Protein AF-A0A960T5M3-F1 (afdb_monomer_lite)

Secondary structure (DSSP, 8-state):
--HHHHHHHHHHHHHHHHHHHHHHHTTT-HHHHHHHHHHHH--GGG--HHHHHHHHHHHHHHHHHHHHHHHHHHHHHH-HHHHHHTT--HHHHHHHHHHHHHHHHHHHHHHH-HHHHHHHHHHHHHHHTTT---HHHHHHHHHHHHHHHHHHHHHHHHHHHHHHHSS-SS------HHHHHHHHHHHHHHHHHHH-TTT-HHHHHHHHHHHHHHHHHHHHHHHHHHT-TT--EEHHHHGGG--S-HHHHHHHHHHHHHTTSEEEETTTEEEE-HHHHHHHHHHHHT-

pLDDT: mean 80.85, std 10.36, range [42.22, 95.62]

Radius of gyration: 30.33 Å; chains: 1; bounding box: 73×56×82 Å

Structure (mmCIF, N/CA/C/O backbone):
data_AF-A0A960T5M3-F1
#
_entry.id   AF-A0A960T5M3-F1
#
loop_
_atom_site.group_PDB
_atom_site.id
_atom_site.type_symbol
_atom_site.label_atom_id
_atom_site.label_alt_id
_atom_site.label_comp_id
_atom_site.label_asym_id
_atom_site.label_entity_id
_atom_site.label_seq_id
_atom_site.pdbx_PDB_ins_code
_atom_site.Cartn_x
_atom_site.Cartn_y
_atom_site.Cartn_z
_atom_site.occupancy
_atom_site.B_iso_or_equiv
_atom_site.auth_seq_id
_atom_site.auth_comp_id
_atom_site.auth_asym_id
_atom_site.auth_atom_id
_atom_site.pdbx_PDB_model_num
ATOM 1 N N . VAL A 1 1 ? -12.600 22.480 -9.075 1.00 54.78 1 VAL A N 1
ATOM 2 C CA . VAL A 1 1 ? -11.944 21.195 -9.427 1.00 54.78 1 VAL A CA 1
ATOM 3 C C . VAL A 1 1 ? -10.626 21.135 -8.671 1.00 54.78 1 VAL A C 1
ATOM 5 O O . VAL A 1 1 ? -9.894 22.112 -8.728 1.00 54.78 1 VAL A O 1
ATOM 8 N N . ARG A 1 2 ? -10.360 20.089 -7.876 1.00 77.12 2 ARG A N 1
ATOM 9 C CA . ARG A 1 2 ? -9.079 19.978 -7.149 1.00 77.12 2 ARG A CA 1
ATOM 10 C C . ARG A 1 2 ? -7.960 19.735 -8.170 1.00 77.12 2 ARG A C 1
ATOM 12 O O . ARG A 1 2 ? -8.187 18.978 -9.111 1.00 77.12 2 ARG A O 1
ATOM 19 N N . TYR A 1 3 ? -6.791 20.356 -7.997 1.00 85.06 3 TYR A N 1
ATOM 20 C CA . TYR A 1 3 ? -5.629 20.184 -8.888 1.00 85.06 3 TYR A CA 1
ATOM 21 C C . TYR A 1 3 ? -5.304 18.700 -9.153 1.00 85.06 3 TYR A C 1
ATOM 23 O O . TYR A 1 3 ? -4.993 18.323 -10.281 1.00 85.06 3 TYR A O 1
ATOM 31 N N . ASP A 1 4 ? -5.512 17.842 -8.152 1.00 85.12 4 ASP A N 1
ATOM 32 C CA . ASP A 1 4 ? -5.332 16.387 -8.243 1.00 85.12 4 ASP A CA 1
ATOM 33 C C . ASP A 1 4 ? -6.244 15.723 -9.290 1.00 85.12 4 ASP A C 1
ATOM 35 O O . ASP A 1 4 ? -5.836 14.805 -10.001 1.00 85.12 4 ASP A O 1
ATOM 39 N N . SER A 1 5 ? -7.486 16.199 -9.419 1.00 88.06 5 SER A N 1
ATOM 40 C CA . SER A 1 5 ? -8.445 15.674 -10.396 1.00 88.06 5 SER A CA 1
ATOM 41 C C . SER A 1 5 ? -8.055 16.055 -11.823 1.00 88.06 5 SER A C 1
ATOM 43 O O . SER A 1 5 ? -8.197 15.236 -12.727 1.00 88.06 5 SER A O 1
ATOM 45 N N . ALA A 1 6 ? -7.530 17.268 -12.021 1.00 90.44 6 ALA A N 1
ATOM 46 C CA . ALA A 1 6 ? -7.053 17.719 -13.326 1.00 90.44 6 ALA A CA 1
ATOM 47 C C . ALA A 1 6 ? -5.817 16.922 -13.778 1.00 90.44 6 ALA A C 1
ATOM 49 O O . ALA A 1 6 ? -5.779 16.452 -14.913 1.00 90.44 6 ALA A O 1
ATOM 50 N N . LEU A 1 7 ? -4.852 16.687 -12.879 1.00 88.75 7 LEU A N 1
ATOM 51 C CA . LEU A 1 7 ? -3.675 15.855 -13.165 1.00 88.75 7 LEU A CA 1
ATOM 52 C C . LEU A 1 7 ? -4.060 14.418 -13.545 1.00 88.75 7 LEU A C 1
ATOM 54 O O . LEU A 1 7 ? -3.533 13.879 -14.517 1.00 88.75 7 LEU A O 1
ATOM 58 N N . CYS A 1 8 ? -5.009 13.819 -12.818 1.00 86.75 8 CYS A N 1
ATOM 59 C CA . CYS A 1 8 ? -5.518 12.481 -13.125 1.00 86.75 8 CYS A CA 1
ATOM 60 C C . CYS A 1 8 ? -6.181 12.429 -14.509 1.00 86.75 8 CYS A C 1
ATOM 62 O O . CYS A 1 8 ? -5.896 11.532 -15.304 1.00 86.75 8 CYS A O 1
ATOM 64 N N . PHE A 1 9 ? -7.018 13.423 -14.820 1.00 91.44 9 PHE A N 1
ATOM 65 C CA . PHE A 1 9 ? -7.707 13.503 -16.105 1.00 91.44 9 PHE A CA 1
ATOM 66 C C . PHE A 1 9 ? -6.730 13.639 -17.280 1.00 91.44 9 PHE A C 1
ATOM 68 O O . PHE A 1 9 ? -6.858 12.918 -18.272 1.00 91.44 9 PHE A O 1
ATOM 75 N N . VAL A 1 10 ? -5.723 14.513 -17.160 1.00 93.88 10 VAL A N 1
ATOM 76 C CA . VAL A 1 10 ? -4.684 14.690 -18.186 1.00 93.88 10 VAL A CA 1
ATOM 77 C C . VAL A 1 10 ? -3.899 13.392 -18.379 1.00 93.88 10 VAL A C 1
ATOM 79 O O . VAL A 1 10 ? -3.791 12.914 -19.506 1.00 93.88 10 VAL A O 1
ATOM 82 N N . LEU A 1 11 ? -3.419 12.767 -17.299 1.00 89.12 11 LEU A N 1
ATOM 83 C CA . LEU A 1 11 ? -2.658 11.518 -17.383 1.00 89.12 11 LEU A CA 1
ATOM 84 C C . LEU A 1 11 ? -3.461 10.398 -18.062 1.00 89.12 11 LEU A C 1
ATOM 86 O O . LEU A 1 11 ? -2.950 9.754 -18.976 1.00 89.12 11 LEU A O 1
ATOM 90 N N . ALA A 1 12 ? -4.716 10.189 -17.653 1.00 89.56 12 ALA A N 1
ATOM 91 C CA . ALA A 1 12 ? -5.579 9.152 -18.218 1.00 89.56 12 ALA A CA 1
ATOM 92 C C . ALA A 1 12 ? -5.874 9.391 -19.708 1.00 89.56 12 ALA A C 1
ATOM 94 O O . ALA A 1 12 ? -5.828 8.451 -20.502 1.00 89.56 12 ALA A O 1
ATOM 95 N N . SER A 1 13 ? -6.114 10.648 -20.094 1.00 93.81 13 SER A N 1
ATOM 96 C CA . SER A 1 13 ? -6.388 11.026 -21.486 1.00 93.81 13 SER A CA 1
ATOM 97 C C . SER A 1 13 ? -5.173 10.781 -22.383 1.00 93.81 13 SER A C 1
ATOM 99 O O . SER A 1 13 ? -5.280 10.085 -23.391 1.00 93.81 13 SER A O 1
ATOM 101 N N . PHE A 1 14 ? -3.996 11.283 -21.992 1.00 92.56 14 PHE A N 1
ATOM 102 C CA . PHE A 1 14 ? -2.757 11.082 -22.751 1.00 92.56 14 PHE A CA 1
ATOM 103 C C . PHE A 1 14 ? -2.349 9.607 -22.814 1.00 92.56 14 PHE A C 1
ATOM 105 O O . PHE A 1 14 ? -1.914 9.136 -23.863 1.00 92.56 14 PHE A O 1
ATOM 112 N N . PHE A 1 15 ? -2.527 8.858 -21.723 1.00 87.56 15 PHE A N 1
ATOM 113 C CA . PHE A 1 15 ? -2.251 7.424 -21.700 1.00 87.56 15 PHE A CA 1
ATOM 114 C C . PHE A 1 15 ? -3.185 6.643 -22.636 1.00 87.56 15 PHE A C 1
ATOM 116 O O . PHE A 1 15 ? -2.719 5.803 -23.405 1.00 87.56 15 PHE A O 1
ATOM 123 N N . GLY A 1 16 ? -4.485 6.961 -22.638 1.00 88.69 16 GLY A N 1
ATOM 124 C CA . GLY A 1 16 ? -5.457 6.363 -23.558 1.00 88.69 16 GLY A CA 1
ATOM 125 C C . GLY A 1 16 ? -5.137 6.656 -25.027 1.00 88.69 16 GLY A C 1
ATOM 126 O O . GLY A 1 16 ? -5.120 5.743 -25.858 1.00 88.69 16 GLY A O 1
ATOM 127 N N . ILE A 1 17 ? -4.793 7.907 -25.346 1.00 92.56 17 ILE A N 1
ATOM 128 C CA . ILE A 1 17 ? -4.346 8.297 -26.693 1.00 92.56 17 ILE A CA 1
ATOM 129 C C . ILE A 1 17 ? -3.067 7.532 -27.076 1.00 92.56 17 ILE A C 1
ATOM 131 O O . ILE A 1 17 ? -2.993 6.956 -28.159 1.00 92.56 17 ILE A O 1
ATOM 135 N N . GLY A 1 18 ? -2.093 7.432 -26.169 1.00 88.69 18 GLY A N 1
ATOM 136 C CA . GLY A 1 18 ? -0.859 6.679 -26.401 1.00 88.69 18 GLY A CA 1
ATOM 137 C C . GLY A 1 18 ? -1.100 5.195 -26.703 1.00 88.69 18 GLY A C 1
ATOM 138 O O . GLY A 1 18 ? -0.533 4.666 -27.658 1.00 88.69 18 GLY A O 1
ATOM 139 N N . ILE A 1 19 ? -1.979 4.525 -25.948 1.00 86.31 19 ILE A N 1
ATOM 140 C CA . ILE A 1 19 ? -2.318 3.108 -26.177 1.00 86.31 19 ILE A CA 1
ATOM 141 C C . ILE A 1 19 ? -3.051 2.916 -27.506 1.00 86.31 19 ILE A C 1
ATOM 143 O O . ILE A 1 19 ? -2.747 1.977 -28.243 1.00 86.31 19 ILE A O 1
ATOM 147 N N . THR A 1 20 ? -4.006 3.790 -27.833 1.00 88.88 20 THR A N 1
ATOM 148 C CA . THR A 1 20 ? -4.755 3.694 -29.099 1.00 88.88 20 THR A CA 1
ATOM 149 C C . THR A 1 20 ? -3.850 3.899 -30.314 1.00 88.88 20 THR A C 1
ATOM 151 O O . THR A 1 20 ? -3.943 3.131 -31.274 1.00 88.88 20 THR A O 1
ATOM 154 N N . MET A 1 21 ? -2.909 4.849 -30.254 1.00 86.25 21 MET A N 1
ATOM 155 C CA . MET A 1 21 ? -1.873 4.997 -31.284 1.00 86.25 21 MET A CA 1
ATOM 156 C C . MET A 1 21 ? -0.955 3.771 -31.346 1.00 86.25 21 MET A C 1
ATOM 158 O O . MET A 1 21 ? -0.722 3.242 -32.433 1.00 86.25 21 MET A O 1
ATOM 162 N N . ALA A 1 22 ? -0.485 3.260 -30.204 1.00 84.06 22 ALA A N 1
ATOM 163 C CA . ALA A 1 22 ? 0.358 2.062 -30.163 1.00 84.06 22 ALA A CA 1
ATOM 164 C C . ALA A 1 22 ? -0.351 0.828 -30.754 1.00 84.06 22 ALA A C 1
ATOM 166 O O . ALA A 1 22 ? 0.272 0.035 -31.458 1.00 84.06 22 ALA A O 1
ATOM 167 N N . SER A 1 23 ? -1.662 0.690 -30.537 1.00 82.94 23 SER A N 1
ATOM 168 C CA . SER A 1 23 ? -2.473 -0.388 -31.115 1.00 82.94 23 SER A CA 1
ATOM 169 C C . SER A 1 23 ? -2.545 -0.319 -32.645 1.00 82.94 23 SER A C 1
ATOM 171 O O . SER A 1 23 ? -2.537 -1.358 -33.299 1.00 82.94 23 SER A O 1
ATOM 173 N N . ARG A 1 24 ? -2.525 0.876 -33.250 1.00 82.44 24 ARG A N 1
ATOM 174 C CA . ARG A 1 24 ? -2.443 1.017 -34.717 1.00 82.44 24 ARG A CA 1
ATOM 175 C C . ARG A 1 24 ? -1.088 0.566 -35.271 1.00 82.44 24 ARG A C 1
ATOM 177 O O . ARG A 1 24 ? -1.036 -0.012 -36.354 1.00 82.44 24 ARG A O 1
ATOM 184 N N . VAL A 1 25 ? -0.006 0.783 -34.519 1.00 82.19 25 VAL A N 1
ATOM 185 C CA . VAL A 1 25 ? 1.359 0.361 -34.889 1.00 82.19 25 VAL A CA 1
ATOM 186 C C . VAL A 1 25 ? 1.531 -1.161 -34.817 1.00 82.19 25 VAL A C 1
ATOM 188 O O . VAL A 1 25 ? 2.384 -1.709 -35.510 1.00 82.19 25 VAL A O 1
ATOM 191 N N . GLN A 1 26 ? 0.684 -1.868 -34.060 1.00 78.75 26 GLN A N 1
ATOM 192 C CA . GLN A 1 26 ? 0.716 -3.330 -33.950 1.00 78.75 26 GLN A CA 1
ATOM 193 C C . GLN A 1 26 ? 0.660 -4.038 -35.313 1.00 78.75 26 GLN A C 1
ATOM 195 O O . GLN A 1 26 ? 1.342 -5.043 -35.500 1.00 78.75 26 GLN A O 1
ATOM 200 N N . PHE A 1 27 ? -0.124 -3.511 -36.258 1.00 74.94 27 PHE A N 1
ATOM 201 C CA . PHE A 1 27 ? -0.316 -4.121 -37.577 1.00 74.94 27 PHE A CA 1
ATOM 202 C C . PHE A 1 27 ? 0.761 -3.732 -38.597 1.00 74.94 27 PHE A C 1
ATOM 204 O O . PHE A 1 27 ? 0.966 -4.460 -39.561 1.00 74.94 27 PHE A O 1
ATOM 211 N N . THR A 1 28 ? 1.453 -2.605 -38.397 1.00 76.75 28 THR A N 1
ATOM 212 C CA . THR A 1 28 ? 2.474 -2.101 -39.334 1.00 76.75 28 THR A CA 1
ATOM 213 C C . THR A 1 28 ? 3.901 -2.427 -38.896 1.00 76.75 28 THR A C 1
ATOM 215 O O . THR A 1 28 ? 4.721 -2.785 -39.732 1.00 76.75 28 THR A O 1
ATOM 218 N N . HIS A 1 29 ? 4.211 -2.342 -37.597 1.00 81.88 29 HIS A N 1
ATOM 219 C CA . HIS A 1 29 ? 5.555 -2.555 -37.046 1.00 81.88 29 HIS A CA 1
ATOM 220 C C . HIS A 1 29 ? 5.499 -3.387 -35.756 1.00 81.88 29 HIS A C 1
ATOM 222 O O . HIS A 1 29 ? 5.631 -2.878 -34.637 1.00 81.88 29 HIS A O 1
ATOM 228 N N . THR A 1 30 ? 5.351 -4.702 -35.911 1.00 80.75 30 THR A N 1
ATOM 229 C CA . THR A 1 30 ? 5.248 -5.671 -34.803 1.00 80.75 30 THR A CA 1
ATOM 230 C C . THR A 1 30 ? 6.441 -5.627 -33.838 1.00 80.75 30 THR A C 1
ATOM 232 O O . THR A 1 30 ? 6.263 -5.773 -32.627 1.00 80.75 30 THR A O 1
ATOM 235 N N . ALA A 1 31 ? 7.653 -5.363 -34.339 1.00 81.88 31 ALA A N 1
ATOM 236 C CA . ALA A 1 31 ? 8.859 -5.234 -33.517 1.00 81.88 31 ALA A CA 1
ATOM 237 C C . ALA A 1 31 ? 8.816 -4.009 -32.583 1.00 81.88 31 ALA A C 1
ATOM 239 O O . ALA A 1 31 ? 9.125 -4.132 -31.395 1.00 81.88 31 ALA A O 1
ATOM 240 N N . LEU A 1 32 ? 8.377 -2.851 -33.091 1.00 81.25 32 LEU A N 1
ATOM 241 C CA . LEU A 1 32 ? 8.218 -1.634 -32.287 1.00 81.25 32 LEU A CA 1
ATOM 242 C C . LEU A 1 32 ? 7.121 -1.815 -31.236 1.00 81.25 32 LEU A C 1
ATOM 244 O O . LEU A 1 32 ? 7.310 -1.462 -30.074 1.00 81.25 32 LEU A O 1
ATOM 248 N N . TYR A 1 33 ? 6.005 -2.444 -31.611 1.00 81.94 33 TYR A N 1
ATOM 249 C CA . TYR A 1 33 ? 4.932 -2.760 -30.672 1.00 81.94 33 TYR A CA 1
ATOM 250 C C . TYR A 1 33 ? 5.414 -3.653 -29.518 1.00 81.94 33 TYR A C 1
ATOM 252 O O . TYR A 1 33 ? 5.135 -3.360 -28.353 1.00 81.94 33 TYR A O 1
ATOM 260 N N . ARG A 1 34 ? 6.212 -4.692 -29.811 1.00 77.81 34 ARG A N 1
ATOM 261 C CA . ARG A 1 34 ? 6.818 -5.548 -28.777 1.00 77.81 34 ARG A CA 1
ATOM 262 C C . ARG A 1 34 ? 7.728 -4.745 -27.838 1.00 77.81 34 ARG A C 1
ATOM 264 O O . ARG A 1 34 ? 7.640 -4.928 -26.629 1.00 77.81 34 ARG A O 1
ATOM 271 N N . GLN A 1 35 ? 8.561 -3.838 -28.354 1.00 80.06 35 GLN A N 1
ATOM 272 C CA . GLN A 1 35 ? 9.414 -2.983 -27.512 1.00 80.06 35 GLN A CA 1
ATOM 273 C C . GLN A 1 35 ? 8.597 -2.064 -26.592 1.00 80.06 35 GLN A C 1
ATOM 275 O O . GLN A 1 35 ? 8.919 -1.936 -25.409 1.00 80.06 35 GLN A O 1
ATOM 280 N N . ILE A 1 36 ? 7.509 -1.477 -27.102 1.00 82.06 36 ILE A N 1
ATOM 281 C CA . ILE A 1 36 ? 6.589 -0.654 -26.304 1.00 82.06 36 ILE A CA 1
ATOM 282 C C . ILE A 1 36 ? 5.957 -1.491 -25.186 1.00 82.06 36 ILE A C 1
ATOM 284 O O . ILE A 1 36 ? 5.942 -1.062 -24.033 1.00 82.06 36 ILE A O 1
ATOM 288 N N . GLN A 1 37 ? 5.480 -2.701 -25.492 1.00 79.38 37 GLN A N 1
ATOM 289 C CA . GLN A 1 37 ? 4.904 -3.593 -24.482 1.00 79.38 37 GLN A CA 1
ATOM 290 C C . GLN A 1 37 ? 5.913 -3.976 -23.393 1.00 79.38 37 GLN A C 1
ATOM 292 O O . GLN A 1 37 ? 5.566 -3.943 -22.212 1.00 79.38 37 GLN A O 1
ATOM 297 N N . ILE A 1 38 ? 7.160 -4.280 -23.767 1.00 77.25 38 ILE A N 1
ATOM 298 C CA . ILE A 1 38 ? 8.235 -4.577 -22.807 1.00 77.25 38 ILE A CA 1
ATOM 299 C C . ILE A 1 38 ? 8.482 -3.377 -21.885 1.00 77.25 38 ILE A C 1
ATOM 301 O O . ILE A 1 38 ? 8.668 -3.556 -20.686 1.00 77.25 38 ILE A O 1
ATOM 305 N N . TYR A 1 39 ? 8.439 -2.150 -22.406 1.00 80.81 39 TYR A N 1
ATOM 306 C CA . TYR A 1 39 ? 8.641 -0.946 -21.597 1.00 80.81 39 TYR A CA 1
ATOM 307 C C . TYR A 1 39 ? 7.451 -0.621 -20.673 1.00 80.81 39 TYR A C 1
ATOM 309 O O . TYR A 1 39 ? 7.637 -0.181 -19.535 1.00 80.81 39 TYR A O 1
ATOM 317 N N . LEU A 1 40 ? 6.217 -0.845 -21.137 1.00 82.31 40 LEU A N 1
ATOM 318 C CA . LEU A 1 40 ? 5.003 -0.571 -20.360 1.00 82.31 40 LEU A CA 1
ATOM 319 C C . LEU A 1 40 ? 4.780 -1.589 -19.238 1.00 82.31 40 LEU A C 1
ATOM 321 O O . LEU A 1 40 ? 4.476 -1.191 -18.110 1.00 82.31 40 LEU A O 1
ATOM 325 N N . TYR A 1 41 ? 4.929 -2.878 -19.550 1.00 75.06 41 TYR A N 1
ATOM 326 C CA . TYR A 1 41 ? 4.596 -3.982 -18.645 1.00 75.06 41 TYR A CA 1
ATOM 327 C C . TYR A 1 41 ? 5.809 -4.619 -17.969 1.00 75.06 41 TYR A C 1
ATOM 329 O O . TYR A 1 41 ? 5.626 -5.410 -17.046 1.00 75.06 41 TYR A O 1
ATOM 337 N N . GLY A 1 42 ? 7.020 -4.279 -18.412 1.00 71.06 42 GLY A N 1
ATOM 338 C CA . GLY A 1 42 ? 8.248 -4.896 -17.935 1.00 71.06 42 GLY A CA 1
ATOM 339 C C . GLY A 1 42 ? 8.387 -6.349 -18.393 1.00 71.06 42 GLY A C 1
ATOM 340 O O . GLY A 1 42 ? 7.413 -7.084 -18.560 1.00 71.06 42 GLY A O 1
ATOM 341 N N . GLN A 1 43 ? 9.627 -6.796 -18.560 1.00 67.00 43 GLN A N 1
ATOM 342 C CA . GLN A 1 43 ? 9.951 -8.218 -18.601 1.00 67.00 43 GLN A CA 1
ATOM 343 C C . GLN A 1 43 ? 11.135 -8.465 -17.676 1.00 67.00 43 GLN A C 1
ATOM 345 O O . GLN A 1 43 ? 12.278 -8.165 -18.016 1.00 67.00 43 GLN A O 1
ATOM 350 N N . ALA A 1 44 ? 10.866 -9.053 -16.509 1.00 62.38 44 ALA A N 1
ATOM 351 C CA . ALA A 1 44 ? 11.927 -9.474 -15.594 1.00 62.38 44 ALA A CA 1
ATOM 352 C C . ALA A 1 44 ? 12.878 -10.493 -16.262 1.00 62.38 44 ALA A C 1
ATOM 354 O O . ALA A 1 44 ? 14.060 -10.545 -15.944 1.00 62.38 44 ALA A O 1
ATOM 355 N N . ALA A 1 45 ? 12.373 -11.249 -17.245 1.00 53.94 45 ALA A N 1
ATOM 356 C CA . ALA A 1 45 ? 13.102 -12.291 -17.964 1.00 53.94 45 ALA A CA 1
ATOM 357 C C . ALA A 1 45 ? 14.192 -11.783 -18.932 1.00 53.94 45 ALA A C 1
ATOM 359 O O . ALA A 1 45 ? 15.030 -12.573 -19.350 1.00 53.94 45 ALA A O 1
ATOM 360 N N . THR A 1 46 ? 14.211 -10.496 -19.306 1.00 57.28 46 THR A N 1
ATOM 361 C CA . THR A 1 46 ? 15.218 -9.948 -20.244 1.00 57.28 46 THR A CA 1
ATOM 362 C C . THR A 1 46 ? 16.428 -9.315 -19.545 1.00 57.28 46 THR A C 1
ATOM 364 O O . THR A 1 46 ? 17.260 -8.679 -20.193 1.00 57.28 46 THR A O 1
ATOM 367 N N . MET A 1 47 ? 16.522 -9.440 -18.218 1.00 64.88 47 MET A N 1
ATOM 368 C CA . MET A 1 47 ? 17.593 -8.857 -17.406 1.00 64.88 47 MET A CA 1
ATOM 369 C C . MET A 1 47 ? 18.857 -9.722 -17.454 1.00 64.88 47 MET A C 1
ATOM 371 O O . MET A 1 47 ? 18.813 -10.914 -17.175 1.00 64.88 47 MET A O 1
ATOM 375 N N . ARG A 1 48 ? 19.997 -9.108 -17.787 1.00 72.50 48 ARG A N 1
ATOM 376 C CA . ARG A 1 48 ? 21.333 -9.728 -17.723 1.00 72.50 48 ARG A CA 1
ATOM 377 C C . ARG A 1 48 ? 21.959 -9.478 -16.344 1.00 72.50 48 ARG A C 1
ATOM 379 O O . ARG A 1 48 ? 21.737 -8.409 -15.775 1.00 72.50 48 ARG A O 1
ATOM 386 N N . ASP A 1 49 ? 22.790 -10.398 -15.855 1.00 76.12 49 ASP A N 1
ATOM 387 C CA . ASP A 1 49 ? 23.371 -10.377 -14.495 1.00 76.12 49 ASP A CA 1
ATOM 388 C C . ASP A 1 49 ? 24.031 -9.043 -14.103 1.00 76.12 49 ASP A C 1
ATOM 390 O O . ASP A 1 49 ? 23.853 -8.549 -12.989 1.00 76.12 49 ASP A O 1
ATOM 394 N N . PHE A 1 50 ? 24.722 -8.390 -15.043 1.00 81.50 50 PHE A N 1
ATOM 395 C CA . PHE A 1 50 ? 25.337 -7.078 -14.812 1.00 81.50 50 PHE A CA 1
ATOM 396 C C . PHE A 1 50 ? 24.317 -5.982 -14.454 1.00 81.50 50 PHE A C 1
ATOM 398 O O . PHE A 1 50 ? 24.566 -5.153 -13.578 1.00 81.50 50 PHE A O 1
ATOM 405 N N . HIS A 1 51 ? 23.148 -5.976 -15.104 1.00 81.88 51 HIS A N 1
ATOM 406 C CA . HIS A 1 51 ? 22.102 -4.992 -14.821 1.00 81.88 51 HIS A CA 1
ATOM 407 C C . HIS A 1 51 ? 21.505 -5.190 -13.428 1.00 81.88 51 HIS A C 1
ATOM 409 O O . HIS A 1 51 ? 21.211 -4.208 -12.752 1.00 81.88 51 HIS A O 1
ATOM 415 N N . ILE A 1 52 ? 21.392 -6.441 -12.974 1.00 85.62 52 ILE A N 1
ATOM 416 C CA . ILE A 1 52 ? 20.883 -6.770 -11.640 1.00 85.62 52 ILE A CA 1
ATOM 417 C C . ILE A 1 52 ? 21.793 -6.171 -10.566 1.00 85.62 52 ILE A C 1
ATOM 419 O O . ILE A 1 52 ? 21.304 -5.485 -9.668 1.00 85.62 52 ILE A O 1
ATOM 423 N N . LEU A 1 53 ? 23.112 -6.363 -10.686 1.00 89.19 53 LEU A N 1
ATOM 424 C CA . LEU A 1 53 ? 24.074 -5.820 -9.72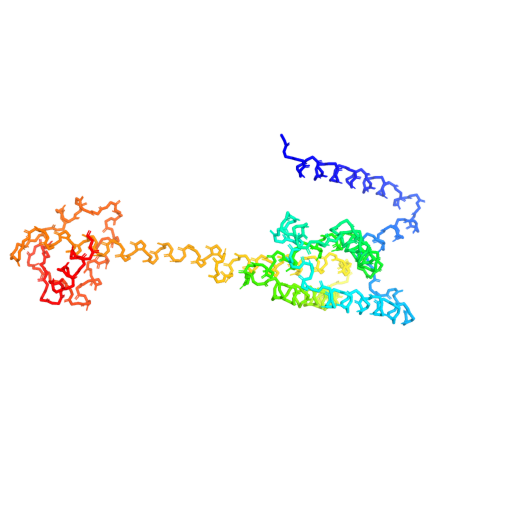4 1.00 89.19 53 LEU A CA 1
ATOM 425 C C . LEU A 1 53 ? 24.042 -4.284 -9.691 1.00 89.19 53 LEU A C 1
ATOM 427 O O . LEU A 1 53 ? 24.042 -3.685 -8.615 1.00 89.19 53 LEU A O 1
ATOM 431 N N . LEU A 1 54 ? 23.959 -3.647 -10.862 1.00 89.88 54 LEU A N 1
ATOM 432 C CA . LEU A 1 54 ? 23.878 -2.192 -10.980 1.00 89.88 54 LEU A CA 1
ATOM 433 C C . LEU A 1 54 ? 22.602 -1.642 -10.322 1.00 89.88 54 LEU A C 1
ATOM 435 O O . LEU A 1 54 ? 22.674 -0.701 -9.528 1.00 89.88 54 LEU A O 1
ATOM 439 N N . TYR A 1 55 ? 21.438 -2.236 -10.602 1.00 89.31 55 TYR A N 1
ATOM 440 C CA . TYR A 1 55 ? 20.168 -1.808 -10.008 1.00 89.31 55 TYR A CA 1
ATOM 441 C C . TYR A 1 55 ? 20.109 -2.068 -8.504 1.00 89.31 55 TYR A C 1
ATOM 443 O O . TYR A 1 55 ? 19.601 -1.222 -7.767 1.00 89.31 55 TYR A O 1
ATOM 451 N N . LEU A 1 56 ? 20.684 -3.177 -8.034 1.00 90.94 56 LEU A N 1
ATOM 452 C CA . LEU A 1 56 ? 20.826 -3.455 -6.607 1.00 90.94 56 LEU A CA 1
ATOM 453 C C . LEU A 1 56 ? 21.701 -2.397 -5.919 1.00 90.94 56 LEU A C 1
ATOM 455 O O . LEU A 1 56 ? 21.317 -1.874 -4.874 1.00 90.94 56 LEU A O 1
ATOM 459 N N . GLY A 1 57 ? 22.835 -2.031 -6.525 1.00 94.06 57 GLY A N 1
ATOM 460 C CA . GLY A 1 57 ? 23.713 -0.973 -6.023 1.00 94.06 57 GLY A CA 1
ATOM 461 C C . GLY A 1 57 ? 23.010 0.385 -5.935 1.00 94.06 57 GLY A C 1
ATOM 462 O O . GLY A 1 57 ? 23.096 1.062 -4.910 1.00 94.06 57 GLY A O 1
ATOM 463 N N . MET A 1 58 ? 22.243 0.761 -6.964 1.00 93.31 58 MET A N 1
ATOM 464 C CA . MET A 1 58 ? 21.442 1.993 -6.949 1.00 93.31 58 MET A CA 1
ATOM 465 C C . MET A 1 58 ? 20.334 1.958 -5.890 1.00 93.31 58 MET A C 1
ATOM 467 O O . MET A 1 58 ? 20.130 2.946 -5.184 1.00 93.31 58 MET A O 1
ATOM 471 N N . ALA A 1 59 ? 19.637 0.829 -5.738 1.00 92.19 59 ALA A N 1
ATOM 472 C CA . ALA A 1 59 ? 18.609 0.666 -4.714 1.00 92.19 59 ALA A CA 1
ATOM 473 C C . ALA A 1 59 ? 19.198 0.784 -3.298 1.00 92.19 59 ALA A C 1
ATOM 475 O O . ALA A 1 59 ? 18.652 1.506 -2.462 1.00 92.19 59 ALA A O 1
ATOM 476 N N . LEU A 1 60 ? 20.345 0.145 -3.042 1.00 94.94 60 LEU A N 1
ATOM 477 C CA . LEU A 1 60 ? 21.069 0.264 -1.774 1.00 94.94 60 LEU A CA 1
ATOM 478 C C . LEU A 1 60 ? 21.513 1.701 -1.507 1.00 94.94 60 LEU A C 1
ATOM 480 O O . LEU A 1 60 ? 21.315 2.195 -0.399 1.00 94.94 60 LEU A O 1
ATOM 484 N N . LEU A 1 61 ? 22.037 2.401 -2.515 1.00 95.62 61 LEU A N 1
ATOM 485 C CA . LEU A 1 61 ? 22.409 3.811 -2.399 1.00 95.62 61 LEU A CA 1
ATOM 486 C C . LEU A 1 61 ? 21.215 4.669 -1.959 1.00 95.62 61 LEU A C 1
ATOM 488 O O . LEU A 1 61 ? 21.357 5.491 -1.049 1.00 95.62 61 LEU A O 1
ATOM 492 N N . VAL A 1 62 ? 20.037 4.459 -2.557 1.00 94.38 62 VAL A N 1
ATOM 493 C CA . VAL A 1 62 ? 18.804 5.167 -2.176 1.00 94.38 62 VAL A CA 1
ATOM 494 C C . VAL A 1 62 ? 18.408 4.838 -0.735 1.00 94.38 62 VAL A C 1
ATOM 496 O O . VAL A 1 62 ? 18.164 5.756 0.049 1.00 94.38 62 VAL A O 1
ATOM 499 N N . ILE A 1 63 ? 18.392 3.558 -0.356 1.00 94.00 63 ILE A N 1
ATOM 500 C CA . ILE A 1 63 ? 18.025 3.118 1.000 1.00 94.00 63 ILE A CA 1
ATOM 501 C C . ILE A 1 63 ? 18.978 3.711 2.046 1.00 94.00 63 ILE A C 1
ATOM 503 O O . ILE A 1 63 ? 18.522 4.268 3.046 1.00 94.00 63 ILE A O 1
ATOM 507 N N . ILE A 1 64 ? 20.289 3.653 1.804 1.00 95.56 64 ILE A N 1
ATOM 508 C CA . ILE A 1 64 ? 21.316 4.206 2.698 1.00 95.56 64 ILE A CA 1
ATOM 509 C C . ILE A 1 64 ? 21.158 5.725 2.816 1.00 95.56 64 ILE A C 1
ATOM 511 O O . ILE A 1 64 ? 21.128 6.255 3.927 1.00 95.56 64 ILE A O 1
ATOM 515 N N . SER A 1 65 ? 20.987 6.427 1.693 1.00 94.50 65 SER A N 1
ATOM 516 C CA . SER A 1 65 ? 20.803 7.886 1.672 1.00 94.50 65 SER A CA 1
ATOM 517 C C . SER A 1 65 ? 19.573 8.327 2.470 1.00 94.50 65 SER A C 1
ATOM 519 O O . SER A 1 65 ? 19.627 9.301 3.231 1.00 94.50 65 SER A O 1
ATOM 521 N N . ILE A 1 66 ? 18.469 7.589 2.332 1.00 93.06 66 ILE A N 1
ATOM 522 C CA . ILE A 1 66 ? 17.239 7.818 3.092 1.00 93.06 66 ILE A CA 1
ATOM 523 C C . ILE A 1 66 ? 17.461 7.522 4.577 1.00 93.06 66 ILE A C 1
ATOM 525 O O . ILE A 1 66 ? 17.055 8.326 5.413 1.00 93.06 66 ILE A O 1
ATOM 529 N N . SER A 1 67 ? 18.128 6.415 4.914 1.00 92.56 67 SER A N 1
ATOM 530 C CA . SER A 1 67 ? 18.405 6.029 6.302 1.00 92.56 67 SER A CA 1
ATOM 531 C C . SER A 1 67 ? 19.256 7.079 7.026 1.00 92.56 67 SER A C 1
ATOM 533 O O . SER A 1 67 ? 18.892 7.535 8.111 1.00 92.56 67 SER A O 1
ATOM 535 N N . LEU A 1 68 ? 20.333 7.553 6.389 1.00 92.75 68 LEU A N 1
ATOM 536 C CA . LEU A 1 68 ? 21.204 8.606 6.929 1.00 92.75 68 LEU A CA 1
ATOM 537 C C . LEU A 1 68 ? 20.460 9.934 7.131 1.00 92.75 68 LEU A C 1
ATOM 539 O O . LEU A 1 68 ? 20.711 10.662 8.091 1.00 92.75 68 LEU A O 1
ATOM 543 N N . THR A 1 69 ? 19.512 10.244 6.245 1.00 90.25 69 THR A N 1
ATOM 544 C CA . THR A 1 69 ? 18.792 11.528 6.241 1.00 90.25 69 THR A CA 1
ATOM 545 C C . THR A 1 69 ? 17.400 11.430 6.888 1.00 90.25 69 THR A C 1
ATOM 547 O O . THR A 1 69 ? 16.643 12.404 6.880 1.00 90.25 69 THR A O 1
ATOM 550 N N . TYR A 1 70 ? 17.056 10.291 7.505 1.00 89.75 70 TYR A N 1
ATOM 551 C CA . TYR A 1 70 ? 15.704 9.979 7.990 1.00 89.75 70 TYR A CA 1
ATOM 552 C C . TYR A 1 70 ? 15.151 11.042 8.951 1.00 89.75 70 TYR A C 1
ATOM 554 O O . TYR A 1 70 ? 14.024 11.506 8.785 1.00 89.75 70 TYR A O 1
ATOM 562 N N . ARG A 1 71 ? 15.959 11.501 9.918 1.00 86.38 71 ARG A N 1
ATOM 563 C CA . ARG A 1 71 ? 15.529 12.529 10.887 1.00 86.38 71 ARG A CA 1
ATOM 564 C C . ARG A 1 71 ? 15.145 13.846 10.206 1.00 86.38 71 ARG A C 1
ATOM 566 O O . ARG A 1 71 ? 14.144 14.453 10.572 1.00 86.38 71 ARG A O 1
ATOM 573 N N . ARG A 1 72 ? 15.912 14.273 9.197 1.00 88.00 72 ARG A N 1
ATOM 574 C CA . ARG A 1 72 ? 15.645 15.515 8.451 1.00 88.00 72 ARG A CA 1
ATOM 575 C C . ARG A 1 72 ? 14.419 15.366 7.547 1.00 88.00 72 ARG A C 1
ATOM 577 O O . ARG A 1 72 ? 13.620 16.293 7.462 1.00 88.00 72 ARG A O 1
ATOM 584 N N . LEU A 1 73 ? 14.245 14.195 6.925 1.00 86.56 73 LEU A N 1
ATOM 585 C CA . LEU A 1 73 ? 13.058 13.860 6.128 1.00 86.56 73 LEU A CA 1
ATOM 586 C C . LEU A 1 73 ? 11.787 13.905 6.985 1.00 86.56 73 LEU A C 1
ATOM 588 O O . LEU A 1 73 ? 10.791 14.495 6.577 1.00 86.56 73 LEU A O 1
ATOM 592 N N . GLN A 1 74 ? 11.834 13.325 8.187 1.00 88.25 74 GLN A N 1
ATOM 593 C CA . GLN A 1 74 ? 10.699 13.302 9.105 1.00 88.25 74 GLN A CA 1
ATOM 594 C C . GLN A 1 74 ? 10.237 14.716 9.476 1.00 88.25 74 GLN A C 1
ATOM 596 O O . GLN A 1 74 ? 9.041 14.982 9.426 1.00 88.25 74 GLN A O 1
ATOM 601 N N . ILE A 1 75 ? 11.162 15.622 9.808 1.00 88.00 75 ILE A N 1
ATOM 602 C CA . ILE A 1 75 ? 10.811 17.006 10.162 1.00 88.00 75 ILE A CA 1
ATOM 603 C C . ILE A 1 75 ? 10.235 17.735 8.942 1.00 88.00 75 ILE A C 1
ATOM 605 O O . ILE A 1 75 ? 9.162 18.320 9.035 1.00 88.00 75 ILE A O 1
ATOM 609 N N . LEU A 1 76 ? 10.889 17.622 7.780 1.00 87.00 76 LEU A N 1
ATOM 610 C CA . LEU A 1 76 ? 10.450 18.272 6.541 1.00 87.00 76 LEU A CA 1
ATOM 611 C C . LEU A 1 76 ? 9.045 17.832 6.089 1.00 87.00 76 LEU A C 1
ATOM 613 O O . LEU A 1 76 ? 8.308 18.633 5.516 1.00 87.00 76 LEU A O 1
ATOM 617 N N . LEU A 1 77 ? 8.688 16.559 6.296 1.00 84.56 77 LEU A N 1
ATOM 618 C CA . LEU A 1 77 ? 7.383 16.005 5.916 1.00 84.56 77 LEU A CA 1
ATOM 619 C C . LEU A 1 77 ? 6.265 16.362 6.897 1.00 84.56 77 LEU A C 1
ATOM 621 O O . LEU A 1 77 ? 5.108 16.418 6.482 1.00 84.56 77 LEU A O 1
ATOM 625 N N . LEU A 1 78 ? 6.591 16.542 8.178 1.00 83.75 78 LEU A N 1
ATOM 626 C CA . LEU A 1 78 ? 5.598 16.813 9.214 1.00 83.75 78 LEU A CA 1
ATOM 627 C C . LEU A 1 78 ? 5.288 18.306 9.317 1.00 83.75 78 LEU A C 1
ATOM 629 O O . LEU A 1 78 ? 4.121 18.671 9.421 1.00 83.75 78 LEU A O 1
ATOM 633 N N . ASP A 1 79 ? 6.324 19.145 9.257 1.00 85.25 79 ASP A N 1
ATOM 634 C CA . ASP A 1 79 ? 6.187 20.593 9.341 1.00 85.25 79 ASP A CA 1
ATOM 635 C C . ASP A 1 79 ? 7.356 21.303 8.631 1.00 85.25 79 ASP A C 1
ATOM 637 O O . ASP A 1 79 ? 8.497 21.344 9.103 1.00 85.25 79 ASP A O 1
ATOM 641 N N . ARG A 1 80 ? 7.060 21.872 7.455 1.00 82.88 80 ARG A N 1
ATOM 642 C CA . ARG A 1 80 ? 8.037 22.630 6.660 1.00 82.88 80 ARG A CA 1
ATOM 643 C C . ARG A 1 80 ? 8.398 23.970 7.292 1.00 82.88 80 ARG A C 1
ATOM 645 O O . ARG A 1 80 ? 9.540 24.398 7.137 1.00 82.88 80 ARG A O 1
ATOM 652 N N . GLU A 1 81 ? 7.463 24.611 7.983 1.00 83.38 81 GLU A N 1
ATOM 653 C CA . GLU A 1 81 ? 7.693 25.903 8.635 1.00 83.38 81 GLU A CA 1
ATOM 654 C C . GLU A 1 81 ? 8.593 25.705 9.858 1.00 83.38 81 GLU A C 1
ATOM 656 O O . GLU A 1 81 ? 9.597 26.398 10.024 1.00 83.38 81 GLU A O 1
ATOM 661 N N . PHE A 1 82 ? 8.339 24.657 10.644 1.00 83.69 82 PHE A N 1
ATOM 662 C CA . PHE A 1 82 ? 9.214 24.263 11.750 1.00 83.69 82 PHE A CA 1
ATOM 663 C C . PHE A 1 82 ? 10.611 23.828 11.278 1.00 83.69 82 PHE A C 1
ATOM 665 O O . PHE A 1 82 ? 11.621 24.092 11.930 1.00 83.69 82 PHE A O 1
ATOM 672 N N . ALA A 1 83 ? 10.710 23.197 10.105 1.00 83.50 83 ALA A N 1
ATOM 673 C CA . ALA A 1 83 ? 12.006 22.897 9.502 1.00 83.50 83 ALA A CA 1
ATOM 674 C C . ALA A 1 83 ? 12.814 24.174 9.192 1.00 83.50 83 ALA A C 1
ATOM 676 O O . ALA A 1 83 ? 14.039 24.178 9.347 1.00 83.50 83 ALA A O 1
ATOM 677 N N . HIS A 1 84 ? 12.137 25.248 8.775 1.00 82.88 84 HIS A N 1
ATOM 678 C CA . HIS A 1 84 ? 12.754 26.546 8.508 1.00 82.88 84 HIS A CA 1
ATOM 679 C C . HIS A 1 84 ? 13.233 27.243 9.784 1.00 82.88 84 HIS A C 1
ATOM 681 O O . HIS A 1 84 ? 14.341 27.782 9.787 1.00 82.88 84 HIS A O 1
ATOM 687 N N . THR A 1 85 ? 12.457 27.195 10.871 1.00 85.69 85 THR A N 1
ATOM 688 C CA . THR A 1 85 ? 12.854 27.812 12.153 1.00 85.69 85 THR A CA 1
ATOM 689 C C . THR A 1 85 ? 14.061 27.122 12.792 1.00 85.69 85 THR A C 1
ATOM 691 O O . THR A 1 85 ? 14.864 27.776 13.450 1.00 85.69 85 THR A O 1
ATOM 694 N N . LEU A 1 86 ? 14.262 25.828 12.522 1.00 82.69 86 LEU A N 1
ATOM 695 C CA . LEU A 1 86 ? 15.455 25.064 12.915 1.00 82.69 86 LEU A CA 1
ATOM 696 C C . LEU A 1 86 ? 16.716 25.388 12.084 1.00 82.69 86 LEU A C 1
ATOM 698 O O . LEU A 1 86 ? 17.742 24.725 12.243 1.00 82.69 86 LEU A O 1
ATOM 702 N N . GLY A 1 87 ? 16.657 26.359 11.165 1.00 80.94 87 GLY A N 1
ATOM 703 C CA . GLY A 1 87 ? 17.787 26.751 10.317 1.00 80.94 87 GLY A CA 1
ATOM 704 C C . GLY A 1 87 ? 18.132 25.735 9.222 1.00 80.94 87 GLY A C 1
ATOM 705 O O . GLY A 1 87 ? 19.194 25.821 8.600 1.00 80.94 87 GLY A O 1
ATOM 706 N N . MET A 1 88 ? 17.260 24.755 8.953 1.00 82.44 88 MET A N 1
ATOM 707 C CA . MET A 1 88 ? 17.507 23.787 7.889 1.00 82.44 88 MET A CA 1
ATOM 708 C C . MET A 1 88 ? 17.256 24.412 6.519 1.00 82.44 88 MET A C 1
ATOM 710 O O . MET A 1 88 ? 16.232 25.044 6.262 1.00 82.44 88 MET A O 1
ATOM 714 N N . ARG A 1 89 ? 18.164 24.151 5.575 1.00 83.25 89 ARG A N 1
ATOM 715 C CA . ARG A 1 89 ? 17.992 24.554 4.177 1.00 83.25 89 ARG A CA 1
ATOM 716 C C . ARG A 1 89 ? 16.999 23.614 3.483 1.00 83.25 89 ARG A C 1
ATOM 718 O O . ARG A 1 89 ? 17.373 22.693 2.762 1.00 83.25 89 ARG A O 1
ATOM 725 N N . THR A 1 90 ? 15.709 23.837 3.720 1.00 83.81 90 THR A N 1
ATOM 726 C CA . THR A 1 90 ? 14.594 23.021 3.201 1.00 83.81 90 THR A CA 1
ATOM 727 C C . THR A 1 90 ? 14.661 22.818 1.688 1.00 83.81 90 THR A C 1
ATOM 729 O O . THR A 1 90 ? 14.397 21.719 1.208 1.00 83.81 90 THR A O 1
ATOM 732 N N . ARG A 1 91 ? 15.089 23.837 0.928 1.00 85.88 91 ARG A N 1
ATOM 733 C CA . ARG A 1 91 ? 15.220 23.763 -0.534 1.00 85.88 91 ARG A CA 1
ATOM 734 C C . ARG A 1 91 ? 16.236 22.710 -0.982 1.00 85.88 91 ARG A C 1
ATOM 736 O O . ARG A 1 91 ? 15.930 21.955 -1.896 1.00 85.88 91 ARG A O 1
ATOM 743 N N . THR A 1 92 ? 17.406 22.615 -0.345 1.00 87.38 92 THR A N 1
ATOM 744 C CA . THR A 1 92 ? 18.422 21.617 -0.731 1.00 87.38 92 THR A CA 1
ATOM 745 C C . THR A 1 92 ? 17.999 20.209 -0.335 1.00 87.38 92 THR A C 1
ATOM 747 O O . THR A 1 92 ? 18.154 19.289 -1.132 1.00 87.38 92 THR A O 1
ATOM 750 N N . LEU A 1 93 ? 17.400 20.046 0.849 1.00 88.88 93 LEU A N 1
ATOM 751 C CA . LEU A 1 93 ? 16.821 18.772 1.286 1.00 88.88 93 LEU A CA 1
ATOM 752 C C . LEU A 1 93 ? 15.709 18.305 0.341 1.00 88.88 93 LEU A C 1
ATOM 754 O O . LEU A 1 93 ? 15.700 17.151 -0.073 1.00 88.88 93 LEU A O 1
ATOM 758 N N . ASN A 1 94 ? 14.807 19.205 -0.052 1.00 89.75 94 ASN A N 1
ATOM 759 C CA . ASN A 1 94 ? 13.720 18.883 -0.969 1.00 89.75 94 ASN A CA 1
ATOM 760 C C . ASN A 1 94 ? 14.247 18.475 -2.354 1.00 89.75 94 ASN A C 1
ATOM 762 O O . ASN A 1 94 ? 13.805 17.465 -2.892 1.00 89.75 94 ASN A O 1
ATOM 766 N N . THR A 1 95 ? 15.229 19.199 -2.904 1.00 91.19 95 THR A N 1
ATOM 767 C CA . THR A 1 95 ? 15.875 18.817 -4.172 1.00 91.19 95 THR A CA 1
ATOM 768 C C . THR A 1 95 ? 16.586 17.469 -4.061 1.00 91.19 95 THR A C 1
ATOM 770 O O . THR A 1 95 ? 16.470 16.642 -4.960 1.00 91.19 95 THR A O 1
ATOM 773 N N . PHE A 1 96 ? 17.282 17.212 -2.952 1.00 92.88 96 PHE A N 1
ATOM 774 C CA . PHE A 1 96 ? 17.951 15.936 -2.709 1.00 92.88 96 PHE A CA 1
ATOM 775 C C . PHE A 1 96 ? 16.959 14.765 -2.665 1.00 92.88 96 PHE A C 1
ATOM 777 O O . PHE A 1 96 ? 17.154 13.765 -3.353 1.00 92.88 96 PHE A O 1
ATOM 784 N N . PHE A 1 97 ? 15.853 14.898 -1.928 1.00 90.94 97 PHE A N 1
ATOM 785 C CA . PHE A 1 97 ? 14.816 13.863 -1.896 1.00 90.94 97 PHE A CA 1
ATOM 786 C C . PHE A 1 97 ? 14.122 13.693 -3.244 1.00 90.94 97 PHE A C 1
ATOM 788 O O . PHE A 1 97 ? 13.850 12.565 -3.647 1.00 90.94 97 PHE A O 1
ATOM 795 N N . PHE A 1 98 ? 13.883 14.786 -3.967 1.00 92.44 98 PHE A N 1
ATOM 796 C CA . PHE A 1 98 ? 13.343 14.725 -5.318 1.00 92.44 98 PHE A CA 1
ATOM 797 C C . PHE A 1 98 ? 14.259 13.926 -6.256 1.00 92.44 98 PHE A C 1
ATOM 799 O O . PHE A 1 98 ? 13.779 13.048 -6.968 1.00 92.44 98 PHE A O 1
ATOM 806 N N . LEU A 1 99 ? 15.577 14.147 -6.197 1.00 95.00 99 LEU A N 1
ATOM 807 C CA . LEU A 1 99 ? 16.555 13.367 -6.963 1.00 95.00 99 LEU A CA 1
ATOM 808 C C . LEU A 1 99 ? 16.532 11.880 -6.596 1.00 95.00 99 LEU A C 1
ATOM 810 O O . LEU A 1 99 ? 16.552 11.039 -7.492 1.00 95.00 99 LEU A O 1
ATOM 814 N N . LEU A 1 100 ? 16.440 11.543 -5.306 1.00 93.69 100 LEU A N 1
ATOM 815 C CA . LEU A 1 100 ? 16.326 10.147 -4.868 1.00 93.69 100 LEU A CA 1
ATOM 816 C C . LEU A 1 100 ? 15.048 9.479 -5.390 1.00 93.69 100 LEU A C 1
ATOM 818 O O . LEU A 1 100 ? 15.095 8.328 -5.821 1.00 93.69 100 LEU A O 1
ATOM 822 N N . ILE A 1 101 ? 13.920 10.196 -5.388 1.00 92.62 101 ILE A N 1
ATOM 823 C CA . ILE A 1 101 ? 12.651 9.702 -5.940 1.00 92.62 101 ILE A CA 1
ATOM 824 C C . ILE A 1 101 ? 12.785 9.467 -7.446 1.00 92.62 101 ILE A C 1
ATOM 826 O O . ILE A 1 101 ? 12.415 8.400 -7.929 1.00 92.62 101 ILE A O 1
ATOM 830 N N . VAL A 1 102 ? 13.343 10.429 -8.186 1.00 94.06 102 VAL A N 1
ATOM 831 C CA . VAL A 1 102 ? 13.573 10.295 -9.632 1.00 94.06 102 VAL A CA 1
ATOM 832 C C . VAL A 1 102 ? 14.479 9.099 -9.927 1.00 94.06 102 VAL A C 1
ATOM 834 O O . VAL A 1 102 ? 14.151 8.290 -10.793 1.00 94.06 102 VAL A O 1
ATOM 837 N N . LEU A 1 103 ? 15.568 8.932 -9.173 1.00 94.00 103 LEU A N 1
ATOM 838 C CA . LEU A 1 103 ? 16.469 7.788 -9.309 1.00 94.00 103 LEU A CA 1
ATOM 839 C C . LEU A 1 103 ? 15.736 6.460 -9.063 1.00 94.00 103 LEU A C 1
ATOM 841 O O . LEU A 1 103 ? 15.835 5.545 -9.879 1.00 94.00 103 LEU A O 1
ATOM 845 N N . ALA A 1 104 ? 14.951 6.370 -7.985 1.00 91.81 104 ALA A N 1
ATOM 846 C CA . ALA A 1 104 ? 14.159 5.183 -7.672 1.00 91.81 104 ALA A CA 1
ATOM 847 C C . ALA A 1 104 ? 13.128 4.864 -8.769 1.00 91.81 104 ALA A C 1
ATOM 849 O O . ALA A 1 104 ? 12.952 3.699 -9.125 1.00 91.81 104 ALA A O 1
ATOM 850 N N . ILE A 1 105 ? 12.481 5.884 -9.343 1.00 91.38 105 ILE A N 1
ATOM 851 C CA . ILE A 1 105 ? 11.534 5.725 -10.455 1.00 91.38 105 ILE A CA 1
ATOM 852 C C . ILE A 1 105 ? 12.244 5.220 -11.711 1.00 91.38 105 ILE A C 1
ATOM 854 O O . ILE A 1 105 ? 11.764 4.274 -12.329 1.00 91.38 105 ILE A O 1
ATOM 858 N N . ILE A 1 106 ? 13.389 5.793 -12.081 1.00 90.00 106 ILE A N 1
ATOM 859 C CA . ILE A 1 106 ? 14.139 5.379 -13.277 1.00 90.00 106 ILE A CA 1
ATOM 860 C C . ILE A 1 106 ? 14.579 3.914 -13.167 1.00 90.00 106 ILE A C 1
ATOM 862 O O . ILE A 1 106 ? 14.396 3.143 -14.112 1.00 90.00 106 ILE A O 1
ATOM 866 N N . VAL A 1 107 ? 15.117 3.518 -12.010 1.00 88.62 107 VAL A N 1
ATOM 867 C CA . VAL A 1 107 ? 15.509 2.125 -11.746 1.00 88.62 107 VAL A CA 1
ATOM 868 C C . VAL A 1 107 ? 14.280 1.210 -11.753 1.00 88.62 107 VAL A C 1
ATOM 870 O O . VAL A 1 107 ? 14.284 0.178 -12.422 1.00 88.62 107 VAL A O 1
ATOM 873 N N . GLY A 1 108 ? 13.194 1.615 -11.089 1.00 86.94 108 GLY A N 1
ATOM 874 C CA . GLY A 1 108 ? 11.946 0.851 -11.032 1.00 86.94 108 GLY A CA 1
ATOM 875 C C . GLY A 1 108 ? 11.312 0.617 -12.406 1.00 86.94 108 GLY A C 1
ATOM 876 O O . GLY A 1 108 ? 10.926 -0.508 -12.717 1.00 86.94 108 GLY A O 1
ATOM 877 N N . ILE A 1 109 ? 11.282 1.641 -13.267 1.00 87.38 109 ILE A N 1
ATOM 878 C CA . ILE A 1 109 ? 10.777 1.532 -14.645 1.00 87.38 109 ILE A CA 1
ATOM 879 C C . ILE A 1 109 ? 11.576 0.496 -15.440 1.00 87.38 109 ILE A C 1
ATOM 881 O O . ILE A 1 109 ? 10.982 -0.282 -16.182 1.00 87.38 109 ILE A O 1
ATOM 885 N N . ARG A 1 110 ? 12.907 0.458 -15.293 1.00 83.12 110 ARG A N 1
ATOM 886 C CA . ARG A 1 110 ? 13.742 -0.523 -16.001 1.00 83.12 110 ARG A CA 1
ATOM 887 C C . ARG A 1 110 ? 13.477 -1.948 -15.534 1.00 83.12 110 ARG A C 1
ATOM 889 O O . ARG A 1 110 ? 13.404 -2.835 -16.376 1.00 83.12 110 ARG A O 1
ATOM 896 N N . CYS A 1 111 ? 13.313 -2.153 -14.231 1.00 78.44 111 CYS A N 1
ATOM 897 C CA . CYS A 1 111 ? 13.066 -3.473 -13.652 1.00 78.44 111 CYS A CA 1
ATOM 898 C C . CYS A 1 111 ? 11.670 -4.014 -13.984 1.00 78.44 111 CYS A C 1
ATOM 900 O O . CYS A 1 111 ? 11.503 -5.195 -14.279 1.00 78.44 111 CYS A O 1
ATOM 902 N N . VAL A 1 112 ? 10.665 -3.148 -13.897 1.00 77.94 112 VAL A N 1
ATOM 903 C CA . VAL A 1 112 ? 9.283 -3.573 -13.684 1.00 77.94 112 VAL A CA 1
ATOM 904 C C . VAL A 1 112 ? 8.313 -2.992 -14.729 1.00 77.94 112 VAL A C 1
ATOM 906 O O . VAL A 1 112 ? 7.223 -3.522 -14.927 1.00 77.94 112 VAL A O 1
ATOM 909 N N . GLY A 1 113 ? 8.714 -1.947 -15.453 1.00 84.12 113 GLY A N 1
ATOM 910 C CA . GLY A 1 113 ? 7.882 -1.240 -16.427 1.00 84.12 113 GLY A CA 1
ATOM 911 C C . GLY A 1 113 ? 7.136 -0.043 -15.832 1.00 84.12 113 GLY A C 1
ATOM 912 O O . GLY A 1 113 ? 6.899 0.046 -14.624 1.00 84.12 113 GLY A O 1
ATOM 913 N N . VAL A 1 114 ? 6.763 0.910 -16.690 1.00 86.44 114 VAL A N 1
ATOM 914 C CA . VAL A 1 114 ? 6.171 2.196 -16.265 1.00 86.44 114 VAL A CA 1
ATOM 915 C C . VAL A 1 114 ? 4.824 2.021 -15.564 1.00 86.44 114 VAL A C 1
ATOM 917 O O . VAL A 1 114 ? 4.580 2.640 -14.525 1.00 86.44 114 VAL A O 1
ATOM 920 N N . VAL A 1 115 ? 3.950 1.170 -16.108 1.00 84.12 115 VAL A N 1
ATOM 921 C CA . VAL A 1 115 ? 2.585 0.996 -15.588 1.00 84.12 115 VAL A CA 1
ATOM 922 C C . VAL A 1 115 ? 2.629 0.395 -14.188 1.00 84.12 115 VAL A C 1
ATOM 924 O O . VAL A 1 115 ? 2.043 0.944 -13.254 1.00 84.12 115 VAL A O 1
ATOM 927 N N . LEU A 1 116 ? 3.382 -0.690 -14.011 1.00 84.19 116 LEU A N 1
ATOM 928 C CA . LEU A 1 116 ? 3.513 -1.330 -12.709 1.00 84.19 116 LEU A CA 1
ATOM 929 C C . LEU A 1 116 ? 4.281 -0.450 -11.708 1.00 84.19 116 LEU A C 1
ATOM 931 O O . LEU A 1 116 ? 3.913 -0.433 -10.534 1.00 84.19 116 LEU A O 1
ATOM 935 N N . MET A 1 117 ? 5.254 0.358 -12.147 1.00 88.44 117 MET A N 1
ATOM 936 C CA . MET A 1 117 ? 5.931 1.305 -11.253 1.00 88.44 117 MET A CA 1
ATOM 937 C C . MET A 1 117 ? 4.950 2.317 -10.641 1.00 88.44 117 MET A C 1
ATOM 939 O O . MET A 1 117 ? 4.995 2.570 -9.438 1.00 88.44 117 MET A O 1
ATOM 943 N N . SER A 1 118 ? 4.016 2.854 -11.436 1.00 86.44 118 SER A N 1
ATOM 944 C CA . SER A 1 118 ? 2.994 3.785 -10.928 1.00 86.44 118 SER A CA 1
ATOM 945 C C . SER A 1 118 ? 2.081 3.154 -9.865 1.00 86.44 118 SER A C 1
ATOM 947 O O . SER A 1 118 ? 1.777 3.787 -8.852 1.00 86.44 118 SER A O 1
ATOM 949 N N . ALA A 1 119 ? 1.717 1.880 -10.039 1.00 84.44 119 ALA A N 1
ATOM 950 C CA . ALA A 1 119 ? 0.922 1.138 -9.066 1.00 84.44 119 ALA A CA 1
ATOM 951 C C . ALA A 1 119 ? 1.725 0.849 -7.786 1.00 84.44 119 ALA A C 1
ATOM 953 O O . ALA A 1 119 ? 1.237 1.071 -6.673 1.00 84.44 119 ALA A O 1
ATOM 954 N N . MET A 1 120 ? 2.976 0.406 -7.939 1.00 84.88 120 MET A N 1
ATOM 955 C CA . MET A 1 120 ? 3.885 0.083 -6.834 1.00 84.88 120 MET A CA 1
ATOM 956 C C . MET A 1 120 ? 4.343 1.312 -6.044 1.00 84.88 120 MET A C 1
ATOM 958 O O . MET A 1 120 ? 4.725 1.178 -4.886 1.00 84.88 120 MET A O 1
ATOM 962 N N . LEU A 1 121 ? 4.263 2.514 -6.616 1.00 87.31 121 LEU A N 1
ATOM 963 C CA . LEU A 1 121 ? 4.582 3.745 -5.894 1.00 87.31 121 LEU A CA 1
ATOM 964 C C . LEU A 1 121 ? 3.535 4.072 -4.813 1.00 87.31 121 LEU A C 1
ATOM 966 O O . LEU A 1 121 ? 3.867 4.653 -3.781 1.00 87.31 121 LEU A O 1
ATOM 970 N N . ILE A 1 122 ? 2.271 3.697 -5.039 1.00 86.19 122 ILE A N 1
ATOM 971 C CA . ILE A 1 122 ? 1.141 4.113 -4.194 1.00 86.19 122 ILE A CA 1
ATOM 972 C C . ILE A 1 122 ? 0.624 2.955 -3.337 1.00 86.19 122 ILE A C 1
ATOM 974 O O . ILE A 1 122 ? 0.426 3.121 -2.132 1.00 86.19 122 ILE A O 1
ATOM 978 N N . ALA A 1 123 ? 0.401 1.781 -3.933 1.00 86.94 123 ALA A N 1
ATOM 979 C CA . ALA A 1 123 ? -0.284 0.663 -3.282 1.00 86.94 123 ALA A CA 1
ATOM 980 C C . ALA A 1 123 ? 0.390 0.167 -1.983 1.00 86.94 123 ALA A C 1
ATOM 982 O O . ALA A 1 123 ? -0.294 0.123 -0.955 1.00 86.94 123 ALA A O 1
ATOM 983 N N . PRO A 1 124 ? 1.697 -0.163 -1.945 1.00 86.94 124 PRO A N 1
ATOM 984 C CA . PRO A 1 124 ? 2.339 -0.647 -0.722 1.00 86.94 124 PRO A CA 1
ATOM 985 C C . PRO A 1 124 ? 2.412 0.422 0.376 1.00 86.94 124 PRO A C 1
ATOM 987 O O . PRO A 1 124 ? 2.216 0.107 1.548 1.00 86.94 124 PRO A O 1
ATOM 990 N N . ALA A 1 125 ? 2.607 1.696 0.019 1.00 87.75 125 ALA A N 1
ATOM 991 C CA . ALA A 1 125 ? 2.590 2.799 0.980 1.00 87.75 125 ALA A CA 1
ATOM 992 C C . ALA A 1 125 ? 1.189 3.009 1.581 1.00 87.75 125 ALA A C 1
ATOM 994 O O . ALA A 1 125 ? 1.042 3.172 2.796 1.00 87.75 125 ALA A O 1
ATOM 995 N N . ALA A 1 126 ? 0.147 2.949 0.746 1.00 86.50 126 ALA A N 1
ATOM 996 C CA . ALA A 1 126 ? -1.243 3.022 1.184 1.00 86.50 126 ALA A CA 1
ATOM 997 C C . ALA A 1 126 ? -1.635 1.828 2.067 1.00 86.50 126 ALA A C 1
ATOM 999 O O . ALA A 1 126 ? -2.365 2.008 3.042 1.00 86.50 126 ALA A O 1
ATOM 1000 N N . THR A 1 127 ? -1.120 0.637 1.751 1.00 86.88 127 THR A N 1
ATOM 1001 C CA . THR A 1 127 ? -1.300 -0.595 2.532 1.00 86.88 127 THR A CA 1
ATOM 1002 C C . THR A 1 127 ? -0.649 -0.461 3.906 1.00 86.88 127 THR A C 1
ATOM 1004 O O . THR A 1 127 ? -1.311 -0.605 4.932 1.00 86.88 127 THR A O 1
ATOM 1007 N N . ALA A 1 128 ? 0.634 -0.099 3.949 1.00 89.00 128 ALA A N 1
ATOM 1008 C CA . ALA A 1 128 ? 1.401 0.013 5.185 1.00 89.00 128 ALA A CA 1
ATOM 1009 C C . ALA A 1 128 ? 0.823 1.052 6.159 1.00 89.00 128 ALA A C 1
ATOM 1011 O O . ALA A 1 128 ? 0.747 0.815 7.366 1.00 89.00 128 ALA A O 1
ATOM 1012 N N . ARG A 1 129 ? 0.345 2.186 5.633 1.00 86.31 129 ARG A N 1
ATOM 1013 C CA . ARG A 1 129 ? -0.241 3.275 6.431 1.00 86.31 129 ARG A CA 1
ATOM 1014 C C . ARG A 1 129 ? -1.540 2.888 7.152 1.00 86.31 129 ARG A C 1
ATOM 1016 O O . ARG A 1 129 ? -1.997 3.628 8.021 1.00 86.31 129 ARG A O 1
ATOM 1023 N N . GLN A 1 130 ? -2.162 1.764 6.804 1.00 85.38 130 GLN A N 1
ATOM 1024 C CA . GLN A 1 130 ? -3.361 1.285 7.498 1.00 85.38 130 GLN A CA 1
ATOM 1025 C C . GLN A 1 130 ? -3.048 0.516 8.779 1.00 85.38 130 GLN A C 1
ATOM 1027 O O . GLN A 1 130 ? -3.907 0.443 9.657 1.00 85.38 130 GLN A O 1
ATOM 1032 N N . PHE A 1 131 ? -1.837 -0.033 8.888 1.00 84.44 131 PHE A N 1
ATOM 1033 C CA . PHE A 1 131 ? -1.399 -0.805 10.050 1.00 84.44 131 PHE A CA 1
ATOM 1034 C C . PHE A 1 131 ? -0.646 0.035 11.080 1.00 84.44 131 PHE A C 1
ATOM 1036 O O . PHE A 1 131 ? -0.594 -0.344 12.245 1.00 84.44 131 PHE A O 1
ATOM 1043 N N . THR A 1 132 ? -0.034 1.148 10.669 1.00 85.75 132 THR A N 1
ATOM 1044 C CA . THR A 1 132 ? 0.763 1.984 11.570 1.00 85.75 132 THR A CA 1
ATOM 1045 C C . THR A 1 132 ? 0.734 3.464 11.204 1.00 85.75 132 THR A C 1
ATOM 1047 O O . THR A 1 132 ? 0.630 3.855 10.041 1.00 85.75 132 THR A O 1
ATOM 1050 N N . HIS A 1 133 ? 0.885 4.294 12.235 1.00 83.94 133 HIS A N 1
ATOM 1051 C CA . HIS A 1 133 ? 1.030 5.743 12.149 1.00 83.94 133 HIS A CA 1
ATOM 1052 C C . HIS A 1 133 ? 2.491 6.223 12.186 1.00 83.94 133 HIS A C 1
ATOM 1054 O O . HIS A 1 133 ? 2.757 7.386 11.878 1.00 83.94 133 HIS A O 1
ATOM 1060 N N . ARG A 1 134 ? 3.449 5.364 12.562 1.00 87.31 134 ARG A N 1
ATOM 1061 C CA . ARG A 1 134 ? 4.863 5.758 12.697 1.00 87.31 134 ARG A CA 1
ATOM 1062 C C . ARG A 1 134 ? 5.559 5.698 11.337 1.00 87.31 134 ARG A C 1
ATOM 1064 O O . ARG A 1 134 ? 5.645 4.623 10.753 1.00 87.31 134 ARG A O 1
ATOM 1071 N N . LEU A 1 135 ? 6.106 6.822 10.863 1.00 86.50 135 LEU A N 1
ATOM 1072 C CA . LEU A 1 135 ? 6.725 6.943 9.528 1.00 86.50 135 LEU A CA 1
ATOM 1073 C C . LEU A 1 135 ? 7.769 5.854 9.233 1.00 86.50 135 LEU A C 1
ATOM 1075 O O . LEU A 1 135 ? 7.671 5.194 8.204 1.00 86.50 135 LEU A O 1
ATOM 1079 N N . TRP A 1 136 ? 8.702 5.599 10.155 1.00 88.25 136 TRP A N 1
ATOM 1080 C CA . TRP A 1 136 ? 9.676 4.506 10.037 1.00 88.25 136 TRP A CA 1
ATOM 1081 C C . TRP A 1 136 ? 9.024 3.136 9.792 1.00 88.25 136 TRP A C 1
ATOM 1083 O O . TRP A 1 136 ? 9.440 2.391 8.907 1.00 88.25 136 TRP A O 1
ATOM 1093 N N . GLN A 1 137 ? 7.964 2.815 10.542 1.00 90.06 137 GLN A N 1
ATOM 1094 C CA . GLN A 1 137 ? 7.253 1.546 10.390 1.00 90.06 137 GLN A CA 1
ATOM 1095 C C . GLN A 1 137 ? 6.497 1.490 9.059 1.00 90.06 137 GLN A C 1
ATOM 1097 O O . GLN A 1 137 ? 6.491 0.441 8.421 1.00 90.06 137 GLN A O 1
ATOM 1102 N N . VAL A 1 138 ? 5.920 2.611 8.604 1.00 90.75 138 VAL A N 1
ATOM 1103 C CA . VAL A 1 138 ? 5.290 2.697 7.276 1.00 90.75 138 VAL A CA 1
ATOM 1104 C C . VAL A 1 138 ? 6.313 2.410 6.178 1.00 90.75 138 VAL A C 1
ATOM 1106 O O . VAL A 1 138 ? 6.002 1.661 5.261 1.00 90.75 138 VAL A O 1
ATOM 1109 N N . MET A 1 139 ? 7.528 2.957 6.271 1.00 90.81 139 MET A N 1
ATOM 1110 C CA . MET A 1 139 ? 8.568 2.762 5.254 1.00 90.81 139 MET A CA 1
ATOM 1111 C C . MET A 1 139 ? 9.010 1.300 5.144 1.00 90.81 139 MET A C 1
ATOM 1113 O O . MET A 1 139 ? 9.040 0.758 4.040 1.00 90.81 139 MET A O 1
ATOM 1117 N N . ILE A 1 140 ? 9.300 0.647 6.275 1.00 92.50 140 ILE A N 1
ATOM 1118 C CA . ILE A 1 140 ? 9.692 -0.771 6.283 1.00 92.50 140 ILE A CA 1
ATOM 1119 C C . ILE A 1 140 ? 8.546 -1.644 5.785 1.00 92.50 140 ILE A C 1
ATOM 1121 O O . ILE A 1 140 ? 8.748 -2.499 4.925 1.00 92.50 140 ILE A O 1
ATOM 1125 N N . LEU A 1 141 ? 7.336 -1.424 6.303 1.00 92.00 141 LEU A N 1
ATOM 1126 C CA . LEU A 1 141 ? 6.185 -2.240 5.946 1.00 92.00 141 LEU A CA 1
ATOM 1127 C C . LEU A 1 141 ? 5.803 -2.047 4.473 1.00 92.00 141 LEU A C 1
ATOM 1129 O O . LEU A 1 141 ? 5.470 -3.020 3.809 1.00 92.00 141 LEU A O 1
ATOM 1133 N N . ALA A 1 142 ? 5.914 -0.830 3.933 1.00 91.75 142 ALA A N 1
ATOM 1134 C CA . ALA A 1 142 ? 5.699 -0.574 2.511 1.00 91.75 142 ALA A CA 1
ATOM 1135 C C . ALA A 1 142 ? 6.746 -1.297 1.653 1.00 91.75 142 ALA A C 1
ATOM 1137 O O . ALA A 1 142 ? 6.382 -1.946 0.675 1.00 91.75 142 ALA A O 1
ATOM 1138 N N . GLY A 1 143 ? 8.024 -1.253 2.043 1.00 91.75 143 GLY A N 1
ATOM 1139 C CA . GLY A 1 143 ? 9.079 -2.015 1.372 1.00 91.75 143 GLY A CA 1
ATOM 1140 C C . GLY A 1 143 ? 8.801 -3.520 1.387 1.00 91.75 143 GLY A C 1
ATOM 1141 O O . GLY A 1 143 ? 8.871 -4.172 0.348 1.00 91.75 143 GLY A O 1
ATOM 1142 N N . PHE A 1 144 ? 8.397 -4.059 2.538 1.00 92.31 144 PHE A N 1
ATOM 1143 C CA . PHE A 1 144 ? 8.074 -5.476 2.695 1.00 92.31 144 PHE A CA 1
ATOM 1144 C C . PHE A 1 144 ? 6.842 -5.898 1.882 1.00 92.31 144 PHE A C 1
ATOM 1146 O O . PHE A 1 144 ? 6.880 -6.915 1.195 1.00 92.31 144 PHE A O 1
ATOM 1153 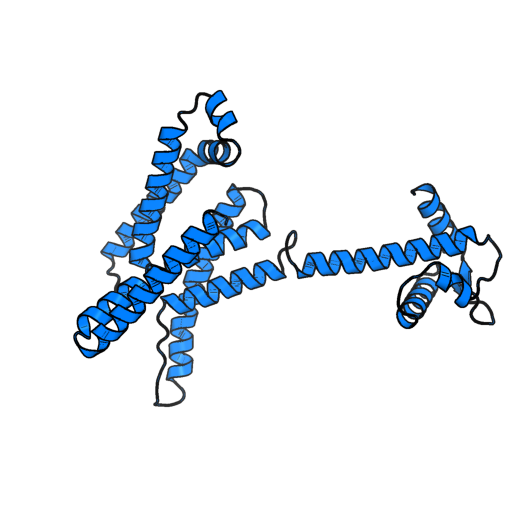N N . VAL A 1 145 ? 5.768 -5.101 1.893 1.00 90.75 145 VAL A N 1
ATOM 1154 C CA . VAL A 1 145 ? 4.568 -5.346 1.074 1.00 90.75 145 VAL A CA 1
ATOM 1155 C C . VAL A 1 145 ? 4.898 -5.257 -0.416 1.00 90.75 145 VAL A C 1
ATOM 1157 O O . VAL A 1 145 ? 4.429 -6.091 -1.186 1.00 90.75 145 VAL A O 1
ATOM 1160 N N . GLY A 1 146 ? 5.721 -4.291 -0.831 1.00 89.88 146 GLY A N 1
ATOM 1161 C CA . GLY A 1 146 ? 6.189 -4.180 -2.214 1.00 89.88 146 GLY A CA 1
ATOM 1162 C C . GLY A 1 146 ? 7.002 -5.403 -2.645 1.00 89.88 146 GLY A C 1
ATOM 1163 O O . GLY A 1 146 ? 6.732 -5.982 -3.696 1.00 89.88 146 GLY A O 1
ATOM 1164 N N . MET A 1 147 ? 7.932 -5.852 -1.798 1.00 89.75 147 MET A N 1
ATOM 1165 C CA . MET A 1 147 ? 8.724 -7.064 -2.020 1.00 89.75 147 MET A CA 1
ATOM 1166 C C . MET A 1 147 ? 7.838 -8.312 -2.120 1.00 89.75 147 MET A C 1
ATOM 1168 O O . MET A 1 147 ? 7.971 -9.074 -3.075 1.00 89.75 147 MET A O 1
ATOM 1172 N N . LEU A 1 148 ? 6.901 -8.497 -1.185 1.00 90.00 148 LEU A N 1
ATOM 1173 C CA . LEU A 1 148 ? 5.941 -9.604 -1.212 1.00 90.00 148 LEU A CA 1
ATOM 1174 C C . LEU A 1 148 ? 5.060 -9.564 -2.459 1.00 90.00 148 LEU A C 1
ATOM 1176 O O . LEU A 1 148 ? 4.855 -10.597 -3.086 1.00 90.00 148 LEU A O 1
ATOM 1180 N N . SER A 1 149 ? 4.563 -8.388 -2.841 1.00 87.19 149 SER A N 1
ATOM 1181 C CA . SER A 1 149 ? 3.749 -8.215 -4.044 1.00 87.19 149 SER A CA 1
ATOM 1182 C C . SER A 1 149 ? 4.523 -8.585 -5.306 1.00 87.19 149 SER A C 1
ATOM 1184 O O . SER A 1 149 ? 3.982 -9.277 -6.166 1.00 87.19 149 SER A O 1
ATOM 1186 N N . GLY A 1 150 ? 5.780 -8.145 -5.417 1.00 86.19 150 GLY A N 1
ATOM 1187 C CA . GLY A 1 150 ? 6.665 -8.495 -6.527 1.00 86.19 150 GLY A CA 1
ATOM 1188 C C . GLY A 1 150 ? 6.962 -9.992 -6.576 1.00 86.19 150 GLY A C 1
ATOM 1189 O O . GLY A 1 150 ? 6.804 -10.618 -7.622 1.00 86.19 150 GLY A O 1
ATOM 1190 N N . PHE A 1 151 ? 7.326 -10.579 -5.435 1.00 86.25 151 PHE A N 1
ATOM 1191 C CA . PHE A 1 151 ? 7.644 -12.001 -5.325 1.00 86.25 151 PHE A CA 1
ATOM 1192 C C . PHE A 1 151 ? 6.432 -12.888 -5.632 1.00 86.25 151 PHE A C 1
ATOM 1194 O O . PHE A 1 151 ? 6.497 -13.722 -6.532 1.00 86.25 151 PHE A O 1
ATOM 1201 N N . LEU A 1 152 ? 5.306 -12.671 -4.944 1.00 85.69 152 LEU A N 1
ATOM 1202 C CA . LEU A 1 152 ? 4.071 -13.433 -5.149 1.00 85.69 152 LEU A CA 1
ATOM 1203 C C . LEU A 1 152 ? 3.493 -13.202 -6.546 1.00 85.69 152 LEU A C 1
ATOM 1205 O O . LEU A 1 152 ? 3.027 -14.146 -7.167 1.00 85.69 152 LEU A O 1
ATOM 1209 N N . GLY A 1 153 ? 3.534 -11.974 -7.066 1.00 82.75 153 GLY A N 1
ATOM 1210 C CA . GLY A 1 153 ? 3.049 -11.665 -8.409 1.00 82.75 153 GLY A CA 1
ATOM 1211 C C . GLY A 1 153 ? 3.869 -12.312 -9.524 1.00 82.75 153 GLY A C 1
ATOM 1212 O O . GLY A 1 153 ? 3.296 -12.748 -10.525 1.00 82.75 153 GLY A O 1
ATOM 1213 N N . ASN A 1 154 ? 5.187 -12.424 -9.342 1.00 80.81 154 ASN A N 1
ATOM 1214 C CA . ASN A 1 154 ? 6.055 -13.156 -10.261 1.00 80.81 154 ASN A CA 1
ATOM 1215 C C . ASN A 1 154 ? 5.861 -14.674 -10.123 1.00 80.81 154 ASN A C 1
ATOM 1217 O O . ASN A 1 154 ? 5.685 -15.365 -11.122 1.00 80.81 154 ASN A O 1
ATOM 1221 N N . TYR A 1 155 ? 5.814 -15.188 -8.891 1.00 82.06 155 TYR A N 1
ATOM 1222 C CA . TYR A 1 155 ? 5.582 -16.608 -8.622 1.00 82.06 155 TYR A CA 1
ATOM 1223 C C . TYR A 1 155 ? 4.240 -17.085 -9.193 1.00 82.06 155 TYR A C 1
ATOM 1225 O O . TYR A 1 155 ? 4.194 -18.069 -9.925 1.00 82.06 155 TYR A O 1
ATOM 1233 N N . LEU A 1 156 ? 3.158 -16.339 -8.939 1.00 78.62 156 LEU A N 1
ATOM 1234 C CA . LEU A 1 156 ? 1.835 -16.621 -9.494 1.00 78.62 156 LEU A CA 1
ATOM 1235 C C . LEU A 1 156 ? 1.824 -16.517 -11.018 1.00 78.62 156 LEU A C 1
ATOM 1237 O O . LEU A 1 156 ? 1.154 -17.318 -11.650 1.00 78.62 156 LEU A O 1
ATOM 1241 N N . SER A 1 157 ? 2.563 -15.580 -11.623 1.00 76.06 157 SER A N 1
ATOM 1242 C CA . SER A 1 157 ? 2.675 -15.500 -13.088 1.00 76.06 157 SER A CA 1
ATOM 1243 C C . SER A 1 157 ? 3.270 -16.780 -13.672 1.00 76.06 157 SER A C 1
ATOM 1245 O O . SER A 1 157 ? 2.711 -17.326 -14.620 1.00 76.06 157 SER A O 1
ATOM 1247 N N . VAL A 1 158 ? 4.345 -17.299 -13.073 1.00 72.12 158 VAL A N 1
ATOM 1248 C CA . VAL A 1 158 ? 5.012 -18.526 -13.532 1.00 72.12 158 VAL A CA 1
ATOM 1249 C C . VAL A 1 158 ? 4.144 -19.762 -13.287 1.00 72.12 158 VAL A C 1
ATOM 1251 O O . VAL A 1 158 ? 4.002 -20.599 -14.178 1.00 72.12 158 VAL A O 1
ATOM 1254 N N . GLU A 1 159 ? 3.538 -19.875 -12.106 1.00 72.00 159 GLU A N 1
ATOM 1255 C CA . GLU A 1 159 ? 2.775 -21.066 -11.728 1.00 72.00 159 GLU A CA 1
ATOM 1256 C C . GLU A 1 159 ? 1.393 -21.112 -12.392 1.00 72.00 159 GLU A C 1
ATOM 1258 O O . GLU A 1 159 ? 0.975 -22.164 -12.868 1.00 72.00 159 GLU A O 1
ATOM 1263 N N . LEU A 1 160 ? 0.705 -19.971 -12.522 1.00 64.62 160 LEU A N 1
ATOM 1264 C CA . LEU A 1 160 ? -0.537 -19.889 -13.298 1.00 64.62 160 LEU A CA 1
ATOM 1265 C C . LEU A 1 160 ? -0.268 -20.109 -14.785 1.00 64.62 160 LEU A C 1
ATOM 1267 O O . LEU A 1 160 ? -1.062 -20.788 -15.430 1.00 64.62 160 LEU A O 1
ATOM 1271 N N . ALA A 1 161 ? 0.855 -19.612 -15.320 1.00 62.47 161 ALA A N 1
ATOM 1272 C CA . ALA A 1 161 ? 1.256 -19.931 -16.687 1.00 62.47 161 ALA A CA 1
ATOM 1273 C C . ALA A 1 161 ? 1.467 -21.441 -16.866 1.00 62.47 161 ALA A C 1
ATOM 1275 O O . ALA A 1 161 ? 1.007 -21.985 -17.861 1.00 62.47 161 ALA A O 1
ATOM 1276 N N . ARG A 1 162 ? 2.081 -22.143 -15.904 1.00 58.50 162 ARG A N 1
ATOM 1277 C CA . ARG A 1 162 ? 2.229 -23.610 -15.959 1.00 58.50 162 ARG A CA 1
ATOM 1278 C C . ARG A 1 162 ? 0.903 -24.357 -15.809 1.00 58.50 162 ARG A C 1
ATOM 1280 O O . ARG A 1 162 ? 0.623 -25.246 -16.605 1.00 58.50 162 ARG A O 1
ATOM 1287 N N . SER A 1 163 ? 0.086 -23.987 -14.824 1.00 58.28 163 SER A N 1
ATOM 1288 C CA . SER A 1 163 ? -1.183 -24.655 -14.512 1.00 58.28 163 SER A CA 1
ATOM 1289 C C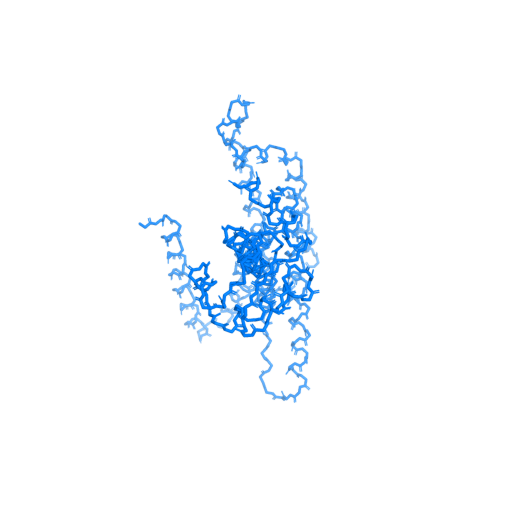 . SER A 1 163 ? -2.219 -24.499 -15.630 1.00 58.28 163 SER A C 1
ATOM 1291 O O . SER A 1 163 ? -2.874 -25.476 -15.984 1.00 58.28 163 SER A O 1
ATOM 1293 N N . TRP A 1 164 ? -2.336 -23.310 -16.229 1.00 52.38 164 TRP A N 1
ATOM 1294 C CA . TRP A 1 164 ? -3.273 -23.064 -17.332 1.00 52.38 164 TRP A CA 1
ATOM 1295 C C . TRP A 1 164 ? -2.714 -23.444 -18.709 1.00 52.38 164 TRP A C 1
ATOM 1297 O O . TRP A 1 164 ? -3.491 -23.675 -19.629 1.00 52.38 164 TRP A O 1
ATOM 1307 N N . SER A 1 165 ? -1.390 -23.552 -18.868 1.00 51.75 165 SER A N 1
ATOM 1308 C CA . SER A 1 165 ? -0.770 -24.064 -20.102 1.00 51.75 165 SER A CA 1
ATOM 1309 C C . SER A 1 165 ? -0.695 -25.597 -20.157 1.00 51.75 165 SER A C 1
ATOM 1311 O O . SER A 1 165 ? -0.281 -26.131 -21.184 1.00 51.75 165 SER A O 1
ATOM 1313 N N . GLY A 1 166 ? -1.055 -26.301 -19.077 1.00 46.12 166 GLY A N 1
ATOM 1314 C CA . GLY A 1 166 ? -0.924 -27.756 -18.954 1.00 46.12 166 GLY A CA 1
ATOM 1315 C C . GLY A 1 166 ? -2.196 -28.578 -19.195 1.00 46.12 166 GLY A C 1
ATOM 1316 O O . GLY A 1 166 ? -2.102 -29.799 -19.148 1.00 46.12 166 GLY A O 1
ATOM 1317 N N . ALA A 1 167 ? -3.362 -27.963 -19.435 1.00 47.88 167 ALA A N 1
ATOM 1318 C CA . ALA A 1 167 ? -4.632 -28.703 -19.496 1.00 47.88 167 ALA A CA 1
ATOM 1319 C C . ALA A 1 167 ? -5.355 -28.698 -20.854 1.00 47.88 167 ALA A C 1
ATOM 1321 O O . ALA A 1 167 ? -6.144 -29.602 -21.077 1.00 47.88 167 ALA A O 1
ATOM 1322 N N . ASP A 1 168 ? -5.085 -27.770 -21.777 1.00 42.22 168 ASP A N 1
ATOM 1323 C CA . ASP A 1 168 ? -5.653 -27.837 -23.132 1.00 42.22 168 ASP A CA 1
ATOM 1324 C C . ASP A 1 168 ? -4.814 -27.021 -24.123 1.00 42.22 168 ASP A C 1
ATOM 1326 O O . ASP A 1 168 ? -4.455 -25.869 -23.869 1.00 42.22 168 ASP A O 1
ATOM 1330 N N . GLY A 1 169 ? -4.488 -27.622 -25.269 1.00 50.03 169 GLY A N 1
ATOM 1331 C CA . GLY A 1 169 ? -3.636 -27.075 -26.331 1.00 50.03 169 GLY A CA 1
ATOM 1332 C C . GLY A 1 169 ? -4.223 -25.889 -27.110 1.00 50.03 169 GLY A C 1
ATOM 1333 O O . GLY A 1 169 ? -4.206 -25.892 -28.339 1.00 50.03 169 GLY A O 1
ATOM 1334 N N . GLY A 1 170 ? -4.713 -24.846 -26.439 1.00 43.59 170 GLY A N 1
ATOM 1335 C CA . GLY A 1 170 ? -5.282 -23.672 -27.095 1.00 43.59 170 GLY A CA 1
ATOM 1336 C C . GLY A 1 170 ? -5.281 -22.426 -26.213 1.00 43.59 170 GLY A C 1
ATOM 1337 O O . GLY A 1 170 ? -6.101 -22.294 -25.316 1.00 43.59 170 GLY A O 1
ATOM 1338 N N . ARG A 1 171 ? -4.416 -21.458 -26.552 1.00 43.53 171 ARG A N 1
ATOM 1339 C CA . ARG A 1 171 ? -4.344 -20.090 -25.987 1.00 43.53 171 ARG A CA 1
ATOM 1340 C C . ARG A 1 171 ? -3.905 -20.006 -24.521 1.00 43.53 171 ARG A C 1
ATOM 1342 O O . ARG A 1 171 ? -4.607 -19.444 -23.684 1.00 43.53 171 ARG A O 1
ATOM 1349 N N . GLY A 1 172 ? -2.682 -20.447 -24.230 1.00 43.69 172 GLY A N 1
ATOM 1350 C CA . GLY A 1 172 ? -2.000 -20.049 -22.998 1.00 43.69 172 GLY A CA 1
ATOM 1351 C C . GLY A 1 172 ? -1.859 -18.524 -22.946 1.00 43.69 172 GLY A C 1
ATOM 1352 O O . GLY A 1 172 ? -1.004 -17.950 -23.621 1.00 43.69 172 GLY A O 1
ATOM 1353 N N . PHE A 1 173 ? -2.716 -17.850 -22.173 1.00 52.00 173 PHE A N 1
ATOM 1354 C CA . PHE A 1 173 ? -2.535 -16.442 -21.831 1.00 52.00 173 PHE A CA 1
ATOM 1355 C C . PHE A 1 173 ? -1.315 -16.359 -20.909 1.00 52.00 173 PHE A C 1
ATOM 1357 O O . PHE A 1 173 ? -1.428 -16.453 -19.689 1.00 52.00 173 PHE A O 1
ATOM 1364 N N . ALA A 1 174 ? -0.127 -16.211 -21.496 1.00 54.94 174 ALA A N 1
ATOM 1365 C CA . ALA A 1 174 ? 1.065 -15.829 -20.757 1.00 54.94 174 ALA A CA 1
ATOM 1366 C C . ALA A 1 174 ? 0.847 -14.399 -20.246 1.00 54.94 174 ALA A C 1
ATOM 1368 O O . ALA A 1 174 ? 1.135 -13.422 -20.938 1.00 54.94 174 ALA A O 1
ATOM 1369 N N . LEU A 1 175 ? 0.248 -14.281 -19.060 1.00 63.16 175 LEU A N 1
ATOM 1370 C CA . LEU A 1 175 ? 0.091 -13.013 -18.362 1.00 63.16 175 LEU A CA 1
ATOM 1371 C C . LEU A 1 175 ? 1.491 -12.423 -18.167 1.00 63.16 175 LEU A C 1
ATOM 1373 O O . LEU A 1 175 ? 2.314 -13.058 -17.501 1.00 63.16 175 LEU A O 1
ATOM 1377 N N . PRO A 1 176 ? 1.784 -11.235 -18.731 1.00 69.06 176 PRO A N 1
ATOM 1378 C CA . PRO A 1 176 ? 3.056 -10.583 -18.481 1.00 69.06 176 PRO A CA 1
ATOM 1379 C C . PRO A 1 176 ? 3.246 -10.398 -16.971 1.00 69.06 176 PRO A C 1
ATOM 1381 O O . PRO A 1 176 ? 2.282 -10.179 -16.232 1.00 69.06 176 PRO A O 1
ATOM 1384 N N . THR A 1 177 ? 4.492 -10.456 -16.507 1.00 75.56 177 THR A N 1
ATOM 1385 C CA . THR A 1 177 ? 4.828 -10.331 -15.078 1.00 75.56 177 THR A CA 1
ATOM 1386 C C . THR A 1 177 ? 4.366 -8.998 -14.479 1.00 75.56 177 THR A C 1
ATOM 1388 O O . THR A 1 177 ? 4.136 -8.898 -13.279 1.00 75.56 177 THR A O 1
ATOM 1391 N N . GLY A 1 178 ? 4.200 -7.962 -15.308 1.00 76.19 178 GLY A N 1
ATOM 1392 C CA . GLY A 1 178 ? 3.696 -6.657 -14.888 1.00 76.19 178 GLY A CA 1
ATOM 1393 C C . GLY A 1 178 ? 2.274 -6.707 -14.306 1.00 76.19 178 GLY A C 1
ATOM 1394 O O . GLY A 1 178 ? 2.079 -6.486 -13.109 1.00 76.19 178 GLY A O 1
ATOM 1395 N N . PRO A 1 179 ? 1.247 -6.997 -15.125 1.00 78.06 179 PRO A N 1
ATOM 1396 C CA . PRO A 1 179 ? -0.139 -7.071 -14.668 1.00 78.06 179 PRO A CA 1
ATOM 1397 C C . PRO A 1 179 ? -0.377 -8.028 -13.494 1.00 78.06 179 PRO A C 1
ATOM 1399 O O . PRO A 1 179 ? -1.162 -7.696 -12.606 1.00 78.06 179 PRO A O 1
ATOM 1402 N N . SER A 1 180 ? 0.305 -9.177 -13.438 1.00 81.50 180 SER A N 1
ATOM 1403 C CA . SER A 1 180 ? 0.142 -10.126 -12.326 1.00 81.50 180 SER A CA 1
ATOM 1404 C C . SER A 1 180 ? 0.602 -9.537 -10.990 1.00 81.50 180 SER A C 1
ATOM 1406 O O . SER A 1 180 ? -0.093 -9.674 -9.986 1.00 81.50 180 SER A O 1
ATOM 1408 N N . VAL A 1 181 ? 1.727 -8.817 -10.967 1.00 83.31 181 VAL A N 1
ATOM 1409 C CA . VAL A 1 181 ? 2.212 -8.132 -9.760 1.00 83.31 181 VAL A CA 1
ATOM 1410 C C . VAL A 1 181 ? 1.269 -7.006 -9.341 1.00 83.31 181 VAL A C 1
ATOM 1412 O O . VAL A 1 181 ? 1.033 -6.850 -8.142 1.00 83.31 181 VAL A O 1
ATOM 1415 N N . VAL A 1 182 ? 0.683 -6.258 -10.289 1.00 84.19 182 VAL A N 1
ATOM 1416 C CA . VAL A 1 182 ? -0.344 -5.249 -9.957 1.00 84.19 182 VAL A CA 1
ATOM 1417 C C . VAL A 1 182 ? -1.541 -5.923 -9.293 1.00 84.19 182 VAL A C 1
ATOM 1419 O O . VAL A 1 182 ? -1.965 -5.478 -8.233 1.00 84.19 182 VAL A O 1
ATOM 1422 N N . LEU A 1 183 ? -2.068 -6.999 -9.883 1.00 84.88 183 LEU A N 1
ATOM 1423 C CA . LEU A 1 183 ? -3.246 -7.703 -9.368 1.00 84.88 183 LEU A CA 1
ATOM 1424 C C . LEU A 1 183 ? -3.011 -8.245 -7.958 1.00 84.88 183 LEU A C 1
ATOM 1426 O O . LEU A 1 183 ? -3.835 -8.021 -7.070 1.00 84.88 183 LEU A O 1
ATOM 1430 N N . THR A 1 184 ? -1.866 -8.884 -7.726 1.00 85.25 184 THR A N 1
ATOM 1431 C CA . THR A 1 184 ? -1.494 -9.389 -6.401 1.00 85.25 184 THR A CA 1
ATOM 1432 C C . THR A 1 184 ? -1.319 -8.250 -5.396 1.00 85.25 184 THR A C 1
ATOM 1434 O O . THR A 1 184 ? -1.830 -8.330 -4.279 1.00 85.25 184 THR A O 1
ATOM 1437 N N . GLY A 1 185 ? -0.667 -7.150 -5.784 1.00 84.12 185 GLY A N 1
ATOM 1438 C CA . GLY A 1 185 ? -0.488 -5.977 -4.924 1.00 84.12 185 GLY A CA 1
ATOM 1439 C C . GLY A 1 185 ? -1.797 -5.269 -4.589 1.00 84.12 185 GLY A C 1
ATOM 1440 O O . GLY A 1 185 ? -2.024 -4.888 -3.440 1.00 84.12 185 GLY A O 1
ATOM 1441 N N . SER A 1 186 ? -2.693 -5.137 -5.567 1.00 85.44 186 SER A N 1
ATOM 1442 C CA . SER A 1 186 ? -4.045 -4.617 -5.374 1.00 85.44 186 SER A CA 1
ATOM 1443 C C . SER A 1 186 ? -4.866 -5.523 -4.464 1.00 85.44 186 SER A C 1
ATOM 1445 O O . SER A 1 186 ? -5.550 -5.008 -3.584 1.00 85.44 186 SER A O 1
ATOM 1447 N N . ALA A 1 187 ? -4.762 -6.847 -4.606 1.00 86.06 187 ALA A N 1
ATOM 1448 C CA . ALA A 1 187 ? -5.423 -7.797 -3.716 1.00 86.06 187 ALA A CA 1
ATOM 1449 C C . ALA A 1 187 ? -4.901 -7.682 -2.275 1.00 86.06 187 ALA A C 1
ATOM 1451 O O . ALA A 1 187 ? -5.700 -7.591 -1.345 1.00 86.06 187 ALA A O 1
ATOM 1452 N N . LEU A 1 188 ? -3.580 -7.597 -2.082 1.00 85.50 188 LEU A N 1
ATOM 1453 C CA . LEU A 1 188 ? -2.972 -7.371 -0.766 1.00 85.50 188 LEU A CA 1
ATOM 1454 C C . LEU A 1 188 ? -3.420 -6.039 -0.149 1.00 85.50 188 LEU A C 1
ATOM 1456 O O . LEU A 1 188 ? -3.801 -5.997 1.021 1.00 85.50 188 LEU A O 1
ATOM 1460 N N . CYS A 1 189 ? -3.429 -4.961 -0.936 1.00 85.31 189 CYS A N 1
ATOM 1461 C CA . CYS A 1 189 ? -3.895 -3.645 -0.499 1.00 85.31 189 CYS A CA 1
ATOM 1462 C C . CYS A 1 189 ? -5.382 -3.662 -0.125 1.00 85.31 189 CYS A C 1
ATOM 1464 O O . CYS A 1 189 ? -5.780 -3.098 0.893 1.00 85.31 189 CYS A O 1
ATOM 1466 N N . PHE A 1 190 ? -6.209 -4.345 -0.917 1.00 86.12 190 PHE A N 1
ATOM 1467 C CA . PHE A 1 190 ? -7.638 -4.475 -0.661 1.00 86.12 190 PHE A CA 1
ATOM 1468 C C . PHE A 1 190 ? -7.924 -5.310 0.593 1.00 86.12 190 PHE A C 1
ATOM 1470 O O . PHE A 1 190 ? -8.739 -4.915 1.425 1.00 86.12 190 PHE A O 1
ATOM 1477 N N . LEU A 1 191 ? -7.207 -6.421 0.783 1.00 84.44 191 LEU A N 1
ATOM 1478 C CA . LEU A 1 191 ? -7.287 -7.223 2.005 1.00 84.44 191 LEU A CA 1
ATOM 1479 C C . LEU A 1 191 ? -6.863 -6.409 3.230 1.00 84.44 191 LEU A C 1
ATOM 1481 O O . LEU A 1 191 ? -7.564 -6.415 4.240 1.00 84.44 191 LEU A O 1
ATOM 1485 N N . ALA A 1 192 ? -5.778 -5.643 3.134 1.00 83.81 192 ALA A N 1
ATOM 1486 C CA . ALA A 1 192 ? -5.392 -4.728 4.199 1.00 83.81 192 ALA A CA 1
ATOM 1487 C C . ALA A 1 192 ? -6.484 -3.687 4.492 1.00 83.81 192 ALA A C 1
ATOM 1489 O O . ALA A 1 192 ? -6.824 -3.492 5.657 1.00 83.81 192 ALA A O 1
ATOM 1490 N N . LEU A 1 193 ? -7.109 -3.097 3.465 1.00 82.62 193 LEU A N 1
ATOM 1491 C CA . LEU A 1 193 ? -8.199 -2.120 3.633 1.00 82.62 193 LEU A CA 1
ATOM 1492 C C . LEU A 1 193 ? -9.406 -2.698 4.368 1.00 82.62 193 LEU A C 1
ATOM 1494 O O . LEU A 1 193 ? -10.098 -1.983 5.100 1.00 82.62 193 LEU A O 1
ATOM 1498 N N . LEU A 1 194 ? -9.668 -3.987 4.187 1.00 81.19 194 LEU A N 1
ATOM 1499 C CA . LEU A 1 194 ? -10.751 -4.675 4.875 1.00 81.19 194 LEU A CA 1
ATOM 1500 C C . LEU A 1 194 ? -10.380 -5.019 6.322 1.00 81.19 194 LEU A C 1
ATOM 1502 O O . LEU A 1 194 ? -11.173 -4.746 7.230 1.00 81.19 194 LEU A O 1
ATOM 1506 N N . PHE A 1 195 ? -9.187 -5.579 6.537 1.00 77.75 195 PHE A N 1
ATOM 1507 C CA . PHE A 1 195 ? -8.787 -6.209 7.801 1.00 77.75 195 PHE A CA 1
ATOM 1508 C C . PHE A 1 195 ? -7.905 -5.350 8.718 1.00 77.75 195 PHE A C 1
ATOM 1510 O O . PHE A 1 195 ? -7.632 -5.767 9.844 1.00 77.75 195 PHE A O 1
ATOM 1517 N N . ALA A 1 196 ? -7.464 -4.163 8.295 1.00 78.81 196 ALA A N 1
ATOM 1518 C CA . ALA A 1 196 ? -6.576 -3.336 9.107 1.00 78.81 196 ALA A CA 1
ATOM 1519 C C . ALA A 1 196 ? -7.190 -2.995 10.487 1.00 78.81 196 ALA A C 1
ATOM 1521 O O . ALA A 1 196 ? -8.350 -2.583 10.572 1.00 78.81 196 ALA A O 1
ATOM 1522 N N . PRO A 1 197 ? -6.426 -3.105 11.586 1.00 63.12 197 PRO A N 1
ATOM 1523 C CA . PRO A 1 197 ? -6.969 -3.028 12.946 1.00 63.12 197 PRO A CA 1
ATOM 1524 C C . PRO A 1 197 ? -7.504 -1.638 13.329 1.00 63.12 197 PRO A C 1
ATOM 1526 O O . PRO A 1 197 ? -8.474 -1.530 14.083 1.00 63.12 197 PRO A O 1
ATOM 1529 N N . GLU A 1 198 ? -6.902 -0.566 12.812 1.00 64.56 198 GLU A N 1
ATOM 1530 C CA . GLU A 1 198 ? -7.283 0.810 13.165 1.00 64.56 198 GLU A CA 1
ATOM 1531 C C . GLU A 1 198 ? -8.171 1.479 12.112 1.00 64.56 198 GLU A C 1
ATOM 1533 O O . GLU A 1 198 ? -9.052 2.270 12.450 1.00 64.56 198 GLU A O 1
ATOM 1538 N N . ARG A 1 199 ? -7.960 1.151 10.831 1.00 67.25 199 ARG A N 1
ATOM 1539 C CA . ARG A 1 199 ? -8.649 1.784 9.693 1.00 67.25 199 ARG A CA 1
ATOM 1540 C C . ARG A 1 199 ? -9.499 0.831 8.858 1.00 67.25 199 ARG A C 1
ATOM 1542 O O . ARG A 1 199 ? -10.160 1.292 7.930 1.00 67.25 199 ARG A O 1
ATOM 1549 N N . GLY A 1 200 ? -9.495 -0.460 9.177 1.00 73.44 200 GLY A N 1
ATOM 1550 C CA . GLY A 1 200 ? -10.215 -1.471 8.419 1.00 73.44 200 GLY A CA 1
ATOM 1551 C C . GLY A 1 200 ? -11.714 -1.225 8.460 1.00 73.44 200 GLY A C 1
ATOM 1552 O O . GLY A 1 200 ? -12.298 -0.999 9.527 1.00 73.44 200 GLY A O 1
ATOM 1553 N N . LEU A 1 201 ? -12.346 -1.274 7.290 1.00 73.88 201 LEU A N 1
ATOM 1554 C CA . LEU A 1 201 ? -13.788 -1.056 7.160 1.00 73.88 201 LEU A CA 1
ATOM 1555 C C . LEU A 1 201 ? -14.577 -2.061 8.009 1.00 73.88 201 LEU A C 1
ATOM 1557 O O . LEU A 1 201 ? -15.535 -1.681 8.685 1.00 73.88 201 LEU A O 1
ATOM 1561 N N . VAL A 1 202 ? -14.127 -3.320 8.038 1.00 76.00 202 VAL A N 1
ATOM 1562 C CA . VAL A 1 202 ? -14.781 -4.401 8.786 1.00 76.00 202 VAL A CA 1
ATOM 1563 C C . VAL A 1 202 ? -14.620 -4.199 10.289 1.00 76.00 202 VAL A C 1
ATOM 1565 O O . VAL A 1 202 ? -15.603 -4.259 11.025 1.00 76.00 202 VAL A O 1
ATOM 1568 N N . VAL A 1 203 ? -13.408 -3.891 10.758 1.00 78.25 203 VAL A N 1
ATOM 1569 C CA . VAL A 1 203 ? -13.140 -3.666 12.189 1.00 78.25 203 VAL A CA 1
ATOM 1570 C C . VAL A 1 203 ? -13.910 -2.450 12.700 1.00 78.25 203 VAL A C 1
ATOM 1572 O O . VAL A 1 203 ? -14.508 -2.496 13.779 1.00 78.25 203 VAL A O 1
ATOM 1575 N N . ARG A 1 204 ? -13.971 -1.377 11.903 1.00 78.69 204 ARG A N 1
ATOM 1576 C CA . ARG A 1 204 ? -14.776 -0.192 12.216 1.00 78.69 204 ARG A CA 1
ATOM 1577 C C . ARG A 1 204 ? -16.261 -0.538 12.302 1.00 78.69 204 ARG A C 1
ATOM 1579 O O . ARG A 1 204 ? -16.915 -0.140 13.265 1.00 78.69 204 ARG A O 1
ATOM 1586 N N . TYR A 1 205 ? -16.784 -1.293 11.338 1.00 78.31 205 TYR A N 1
ATOM 1587 C CA . TYR A 1 205 ? -18.189 -1.694 11.327 1.00 78.31 205 TYR A CA 1
ATOM 1588 C C . TYR A 1 205 ? -18.541 -2.603 12.515 1.00 78.31 205 TYR A C 1
ATOM 1590 O O . TYR A 1 205 ? -19.521 -2.349 13.215 1.00 78.31 205 TYR A O 1
ATOM 1598 N N . LEU A 1 206 ? -17.698 -3.592 12.823 1.00 81.25 206 LEU A N 1
ATOM 1599 C CA . LEU A 1 206 ? -17.858 -4.454 13.998 1.00 81.25 206 LEU A CA 1
ATOM 1600 C C . LEU A 1 206 ? -17.826 -3.651 15.302 1.00 81.25 206 LEU A C 1
ATOM 1602 O O . LEU A 1 206 ? -18.678 -3.861 16.165 1.00 81.25 206 LEU A O 1
ATOM 1606 N N . ARG A 1 207 ? -16.908 -2.684 15.437 1.00 81.00 207 ARG A N 1
ATOM 1607 C CA . ARG A 1 207 ? -16.836 -1.814 16.622 1.00 81.00 207 ARG A CA 1
ATOM 1608 C C . ARG A 1 207 ? -18.110 -0.985 16.790 1.00 81.00 207 ARG A C 1
ATOM 1610 O O . ARG A 1 207 ? -18.614 -0.887 17.905 1.00 81.00 207 ARG A O 1
ATOM 1617 N N . ILE A 1 208 ? -18.661 -0.448 15.697 1.00 82.69 208 ILE A N 1
ATOM 1618 C CA . ILE A 1 208 ? -19.940 0.284 15.704 1.00 82.69 208 ILE A CA 1
ATOM 1619 C C . ILE A 1 208 ? -21.087 -0.634 16.133 1.00 82.69 208 ILE A C 1
ATOM 1621 O O . ILE A 1 208 ? -21.903 -0.243 16.967 1.00 82.69 208 ILE A O 1
ATOM 1625 N N . LEU A 1 209 ? -21.148 -1.857 15.601 1.00 81.94 209 LEU A N 1
ATOM 1626 C CA . LEU A 1 209 ? -22.186 -2.819 15.966 1.00 81.94 209 LEU A CA 1
ATOM 1627 C C . LEU A 1 209 ? -22.107 -3.195 17.447 1.00 81.94 209 LEU A C 1
ATOM 1629 O O . LEU A 1 209 ? -23.115 -3.087 18.142 1.00 81.94 209 LEU A O 1
ATOM 1633 N N . ILE A 1 210 ? -20.926 -3.571 17.943 1.00 83.44 210 ILE A N 1
ATOM 1634 C CA . ILE A 1 210 ? -20.702 -3.935 19.351 1.00 83.44 210 ILE A CA 1
ATOM 1635 C C . ILE A 1 210 ? -21.049 -2.759 20.271 1.00 83.44 210 ILE A C 1
ATOM 1637 O O . ILE A 1 210 ? -21.753 -2.940 21.267 1.00 83.44 210 ILE A O 1
ATOM 1641 N N . PHE A 1 211 ? -20.623 -1.544 19.915 1.00 83.00 211 PHE A N 1
ATOM 1642 C CA . PHE A 1 211 ? -20.962 -0.330 20.655 1.00 83.00 211 PHE A CA 1
ATOM 1643 C C . PHE A 1 211 ? -22.477 -0.095 20.689 1.00 83.00 211 PHE A C 1
ATOM 1645 O O . PHE A 1 211 ? -23.045 0.114 21.761 1.00 83.00 211 PHE A O 1
ATOM 1652 N N . ARG A 1 212 ? -23.162 -0.239 19.546 1.00 84.31 212 ARG A N 1
ATOM 1653 C CA . ARG A 1 212 ? -24.624 -0.128 19.461 1.00 84.31 212 ARG A CA 1
ATOM 1654 C C . ARG A 1 212 ? -25.322 -1.160 20.348 1.00 84.31 212 ARG A C 1
ATOM 1656 O O . ARG A 1 212 ? -26.299 -0.810 21.008 1.00 84.31 212 ARG A O 1
ATOM 1663 N N . GLN A 1 213 ? -24.829 -2.402 20.408 1.00 81.69 213 GLN A N 1
ATOM 1664 C CA . GLN A 1 213 ? -25.387 -3.414 21.316 1.00 81.69 213 GLN A CA 1
ATOM 1665 C C . GLN A 1 213 ? -25.227 -2.999 22.783 1.00 81.69 213 GLN A C 1
ATOM 1667 O O . GLN A 1 213 ? -26.180 -3.113 23.557 1.00 81.69 213 GLN A O 1
ATOM 1672 N N . ARG A 1 214 ? -24.044 -2.493 23.154 1.00 83.62 214 ARG A N 1
ATOM 1673 C CA . ARG A 1 214 ? -23.740 -2.066 24.524 1.00 83.62 214 ARG A CA 1
ATOM 1674 C C . ARG A 1 214 ? -24.619 -0.881 24.946 1.00 83.62 214 ARG A C 1
ATOM 1676 O O . ARG A 1 214 ? -25.287 -0.988 25.970 1.00 83.62 214 ARG A O 1
ATOM 1683 N N . CYS A 1 215 ? -24.745 0.158 24.115 1.00 83.00 215 CYS A N 1
ATOM 1684 C CA . CYS A 1 215 ? -25.617 1.309 24.390 1.00 83.00 215 CYS A CA 1
ATOM 1685 C C . CYS A 1 215 ? -27.092 0.922 24.536 1.00 83.00 215 CYS A C 1
ATOM 1687 O O . CYS A 1 215 ? -27.770 1.399 25.440 1.00 83.00 215 CYS A O 1
ATOM 1689 N N . VAL A 1 216 ? -27.607 0.044 23.667 1.00 83.56 216 VAL A N 1
ATOM 1690 C CA . VAL A 1 216 ? -29.000 -0.424 23.764 1.00 83.56 216 VAL A CA 1
ATOM 1691 C C . VAL A 1 216 ? -29.238 -1.159 25.084 1.00 83.56 216 VAL A C 1
ATOM 1693 O O . VAL A 1 216 ? -30.246 -0.910 25.745 1.00 83.56 216 VAL A O 1
ATOM 1696 N N . ARG A 1 217 ? -28.312 -2.040 25.484 1.00 83.19 217 ARG A N 1
ATOM 1697 C CA . ARG A 1 217 ? -28.405 -2.776 26.751 1.00 83.19 217 ARG A CA 1
ATOM 1698 C C . ARG A 1 217 ? -28.383 -1.832 27.951 1.00 83.19 217 ARG A C 1
ATOM 1700 O O . ARG A 1 217 ? -29.207 -1.978 28.848 1.00 83.19 217 ARG A O 1
ATOM 1707 N N . GLU A 1 218 ? -27.479 -0.857 27.950 1.00 84.69 218 GLU A N 1
ATOM 1708 C CA . GLU A 1 218 ? -27.370 0.145 29.014 1.00 84.69 218 GLU A CA 1
ATOM 1709 C C . GLU A 1 218 ? -28.614 1.037 29.095 1.00 84.69 218 GLU A C 1
ATOM 1711 O O . GLU A 1 218 ? -29.135 1.250 30.187 1.00 84.69 218 GLU A O 1
ATOM 1716 N N . ASN A 1 219 ? -29.154 1.491 27.961 1.00 85.69 219 ASN A N 1
ATOM 1717 C CA . ASN A 1 219 ? -30.378 2.296 27.925 1.00 85.69 219 ASN A CA 1
ATOM 1718 C C . ASN A 1 219 ? -31.596 1.531 28.456 1.00 85.69 219 ASN A C 1
ATOM 1720 O O . ASN A 1 219 ? -32.401 2.107 29.185 1.00 85.69 219 ASN A O 1
ATOM 1724 N N . LEU A 1 220 ? -31.721 0.236 28.145 1.00 83.69 220 LEU A N 1
ATOM 1725 C CA . LEU A 1 220 ? -32.784 -0.608 28.700 1.00 83.69 220 LEU A CA 1
ATOM 1726 C C . LEU A 1 220 ? -32.627 -0.801 30.213 1.00 83.69 220 LEU A C 1
ATOM 1728 O O . LEU A 1 220 ? -33.619 -0.734 30.935 1.00 83.69 220 LEU A O 1
ATOM 1732 N N . LEU A 1 221 ? -31.397 -0.979 30.702 1.00 82.81 221 LEU A N 1
ATOM 1733 C CA . LEU A 1 221 ? -31.105 -1.055 32.138 1.00 82.81 221 LEU A CA 1
ATOM 1734 C C . LEU A 1 221 ? -31.455 0.253 32.861 1.00 82.81 221 LEU A C 1
ATOM 1736 O O . LEU A 1 221 ? -32.108 0.219 33.902 1.00 82.81 221 LEU A O 1
ATOM 1740 N N . LYS A 1 222 ? -31.086 1.404 32.280 1.00 82.25 222 LYS A N 1
ATOM 1741 C CA . LYS A 1 222 ? -31.456 2.736 32.788 1.00 82.25 222 LYS A CA 1
ATOM 1742 C C . LYS A 1 222 ? -32.970 2.935 32.801 1.00 82.25 222 LYS A C 1
ATOM 1744 O O . LYS A 1 222 ? -33.503 3.451 33.780 1.00 82.25 222 LYS A O 1
ATOM 1749 N N . ALA A 1 223 ? -33.661 2.534 31.732 1.00 81.38 223 ALA A N 1
ATOM 1750 C CA . ALA A 1 223 ? -35.11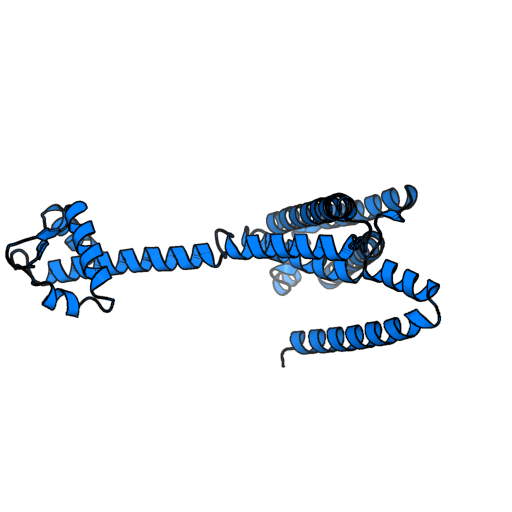3 2.643 31.638 1.00 81.38 223 ALA A CA 1
ATOM 1751 C C . ALA A 1 223 ? -35.803 1.797 32.716 1.00 81.38 223 ALA A C 1
ATOM 1753 O O . ALA A 1 223 ? -36.662 2.308 33.427 1.00 81.38 223 ALA A O 1
ATOM 1754 N N . LEU A 1 224 ? -35.378 0.542 32.899 1.00 80.19 224 LEU A N 1
ATOM 1755 C CA . LEU A 1 224 ? -35.892 -0.323 33.964 1.00 80.19 224 LEU A CA 1
ATOM 1756 C C . LEU A 1 224 ? -35.619 0.250 35.359 1.00 80.19 224 LEU A C 1
ATOM 1758 O O . LEU A 1 224 ? -36.485 0.168 36.222 1.00 80.19 224 LEU A O 1
ATOM 1762 N N . TRP A 1 225 ? -34.447 0.854 35.575 1.00 80.88 225 TRP A N 1
ATOM 1763 C CA . TRP A 1 225 ? -34.099 1.455 36.863 1.00 80.88 225 TRP A CA 1
ATOM 1764 C C . TRP A 1 225 ? -34.953 2.697 37.167 1.00 80.88 225 TRP A C 1
ATOM 1766 O O . TRP A 1 225 ? -35.463 2.830 38.276 1.00 80.88 225 TRP A O 1
ATOM 1776 N N . ARG A 1 226 ? -35.189 3.572 36.175 1.00 78.88 226 ARG A N 1
ATOM 1777 C CA . ARG A 1 226 ? -36.017 4.787 36.338 1.00 78.88 226 ARG A CA 1
ATOM 1778 C C . ARG A 1 226 ? -37.491 4.501 36.625 1.00 78.88 226 ARG A C 1
ATOM 1780 O O . ARG A 1 226 ? -38.137 5.314 37.274 1.00 78.88 226 ARG A O 1
ATOM 1787 N N . VAL A 1 227 ? -38.034 3.389 36.126 1.00 76.56 227 VAL A N 1
ATOM 1788 C CA . VAL A 1 227 ? -39.456 3.035 36.307 1.00 76.56 227 VAL A CA 1
ATOM 1789 C C . VAL A 1 227 ? -39.762 2.546 37.737 1.00 76.56 227 VAL A C 1
ATOM 1791 O O . VAL A 1 227 ? -40.930 2.477 38.126 1.00 76.56 227 VAL A O 1
ATOM 1794 N N . GLY A 1 228 ? -38.732 2.315 38.558 1.00 64.62 228 GLY A N 1
ATOM 1795 C CA . GLY A 1 228 ? -38.859 2.107 39.998 1.00 64.62 228 GLY A CA 1
ATOM 1796 C C . GLY A 1 228 ? -38.678 0.654 40.441 1.00 64.62 228 GLY A C 1
ATOM 1797 O O . GLY A 1 228 ? -38.980 -0.298 39.724 1.00 64.62 228 GLY A O 1
ATOM 1798 N N . GLU A 1 229 ? -38.192 0.513 41.673 1.00 57.78 229 GLU A N 1
ATOM 1799 C CA . GLU A 1 229 ? -37.510 -0.659 42.243 1.00 57.78 229 GLU A CA 1
ATOM 1800 C C . GLU A 1 229 ? -38.327 -1.967 42.293 1.00 57.78 229 GLU A C 1
ATOM 1802 O O . GLU A 1 229 ? -37.747 -3.050 42.329 1.00 57.78 229 GLU A O 1
ATOM 1807 N N . TYR A 1 230 ? -39.660 -1.880 42.227 1.00 58.56 230 TYR A N 1
ATOM 1808 C CA . TYR A 1 230 ? -40.579 -3.025 42.334 1.00 58.56 230 TYR A CA 1
ATOM 1809 C C . TYR A 1 230 ? -41.616 -3.101 41.209 1.00 58.56 230 TYR A C 1
ATOM 1811 O O . TYR A 1 230 ? -42.500 -3.964 41.221 1.00 58.56 230 TYR A O 1
ATOM 1819 N N . ARG A 1 231 ? -41.532 -2.213 40.211 1.00 67.06 231 ARG A N 1
ATOM 1820 C CA . ARG A 1 231 ? -42.553 -2.149 39.166 1.00 67.06 231 ARG A CA 1
ATOM 1821 C C . ARG A 1 231 ? -42.249 -3.161 38.064 1.00 67.06 231 ARG A C 1
ATOM 1823 O O . ARG A 1 231 ? -41.220 -3.111 37.397 1.00 67.06 231 ARG A O 1
ATOM 1830 N N . ARG A 1 232 ? -43.181 -4.090 37.858 1.00 71.31 232 ARG A N 1
ATOM 1831 C CA . ARG A 1 232 ? -43.183 -5.020 36.722 1.00 71.31 232 ARG A CA 1
ATOM 1832 C C . ARG A 1 232 ? -43.485 -4.241 35.444 1.00 71.31 232 ARG A C 1
ATOM 1834 O O . ARG A 1 232 ? -44.618 -3.811 35.250 1.00 71.31 232 ARG A O 1
ATOM 1841 N N . VAL A 1 233 ? -42.486 -4.065 34.578 1.00 74.00 233 VAL A N 1
ATOM 1842 C CA . VAL A 1 233 ? -42.635 -3.263 33.353 1.00 74.00 233 VAL A CA 1
ATOM 1843 C C . VAL A 1 233 ? -42.999 -4.173 32.176 1.00 74.00 233 VAL A C 1
ATOM 1845 O O . VAL A 1 233 ? -42.241 -5.103 31.872 1.00 74.00 233 VAL A O 1
ATOM 1848 N N . PRO A 1 234 ? -44.139 -3.965 31.496 1.00 76.69 234 PRO A N 1
ATOM 1849 C CA . PRO A 1 234 ? -44.491 -4.745 30.319 1.00 76.69 234 PRO A CA 1
ATOM 1850 C C . PRO A 1 234 ? -43.565 -4.417 29.139 1.00 76.69 234 PRO A C 1
ATOM 1852 O O . PRO A 1 234 ? -43.120 -3.283 28.947 1.00 76.69 234 PRO A O 1
ATOM 1855 N N . ALA A 1 235 ? -43.313 -5.414 28.285 1.00 71.12 235 ALA A N 1
ATOM 1856 C CA . ALA A 1 235 ? -42.482 -5.268 27.080 1.00 71.12 235 ALA A CA 1
ATOM 1857 C C . ALA A 1 235 ? -42.917 -4.112 26.148 1.00 71.12 235 ALA A C 1
ATOM 1859 O O . ALA A 1 235 ? -42.116 -3.586 25.375 1.00 71.12 235 ALA A O 1
ATOM 1860 N N . THR A 1 236 ? -44.197 -3.739 26.195 1.00 72.75 236 THR A N 1
ATOM 1861 C CA . THR A 1 236 ? -44.800 -2.652 25.413 1.00 72.75 236 THR A CA 1
ATOM 1862 C C . THR A 1 236 ? -44.337 -1.269 25.864 1.00 72.75 236 THR A C 1
ATOM 1864 O O . THR A 1 236 ? -44.180 -0.388 25.022 1.00 72.75 236 THR A O 1
ATOM 1867 N N . GLU A 1 237 ? -44.067 -1.084 27.155 1.00 75.56 237 GLU A N 1
ATOM 1868 C CA . GLU A 1 237 ? -43.610 0.181 27.737 1.00 75.56 237 GLU A CA 1
ATOM 1869 C C . GLU A 1 237 ? -42.097 0.363 27.546 1.00 75.56 237 GLU A C 1
ATOM 1871 O O . GLU A 1 237 ? -41.647 1.425 27.118 1.00 75.56 237 GLU A O 1
ATOM 1876 N N . LEU A 1 238 ? -41.322 -0.720 27.684 1.00 73.44 238 LEU A N 1
ATOM 1877 C CA . LEU A 1 238 ? -39.889 -0.776 27.340 1.00 73.44 238 LEU A CA 1
ATOM 1878 C C . LEU A 1 238 ? -39.596 -0.388 25.884 1.00 73.44 238 LEU A C 1
ATOM 1880 O O . LEU A 1 238 ? -38.531 0.143 25.572 1.00 73.44 238 LEU A O 1
ATOM 1884 N N . ARG A 1 239 ? -40.562 -0.604 24.987 1.00 73.94 239 ARG A N 1
ATOM 1885 C CA . ARG A 1 239 ? -40.459 -0.218 23.578 1.00 73.94 239 ARG A CA 1
ATOM 1886 C C . ARG A 1 239 ? -40.400 1.298 23.377 1.00 73.94 239 ARG A C 1
ATOM 1888 O O . ARG A 1 239 ? -39.836 1.732 22.381 1.00 73.94 239 ARG A O 1
ATOM 1895 N N . ARG A 1 240 ? -40.926 2.108 24.303 1.00 74.50 240 ARG A N 1
ATOM 1896 C CA . ARG A 1 240 ? -40.828 3.578 24.215 1.00 74.50 240 ARG A CA 1
ATOM 1897 C C . ARG A 1 240 ? -39.384 4.073 24.342 1.00 74.50 240 ARG A C 1
ATOM 1899 O O . ARG A 1 240 ? -39.057 5.123 23.808 1.00 74.50 240 ARG A O 1
ATOM 1906 N N . TYR A 1 241 ? -38.520 3.286 24.983 1.00 70.81 241 TYR A N 1
ATOM 1907 C CA . TYR A 1 241 ? -37.104 3.596 25.196 1.00 70.81 241 TYR A CA 1
ATOM 1908 C C . TYR A 1 241 ? -36.169 2.880 24.202 1.00 70.81 241 TYR A C 1
ATOM 1910 O O . TYR A 1 241 ? -34.953 3.056 24.265 1.00 70.81 241 TYR A O 1
ATOM 1918 N N . TYR A 1 242 ? -36.716 2.083 23.272 1.00 75.38 242 TYR A N 1
ATOM 1919 C CA . TYR A 1 242 ? -35.955 1.329 22.274 1.00 75.38 242 TYR A CA 1
ATOM 1920 C C . TYR A 1 242 ? -36.486 1.555 20.853 1.00 75.38 242 TYR A C 1
ATOM 1922 O O . TYR A 1 242 ? -37.581 1.126 20.499 1.00 75.38 242 TYR A O 1
ATOM 1930 N N . SER A 1 243 ? -35.659 2.163 20.006 1.00 71.94 243 SER A N 1
ATOM 1931 C CA . SER A 1 243 ? -35.996 2.562 18.632 1.00 71.94 243 SER A CA 1
ATOM 1932 C C . SER A 1 243 ? -35.673 1.514 17.550 1.00 71.94 243 SER A C 1
ATOM 1934 O O . SER A 1 243 ? -35.705 1.830 16.364 1.00 71.94 243 SER A O 1
ATOM 1936 N N . GLY A 1 244 ? -35.353 0.264 17.910 1.00 75.00 244 GLY A N 1
ATOM 1937 C CA . GLY A 1 244 ? -35.002 -0.789 16.942 1.00 75.00 244 GLY A CA 1
ATOM 1938 C C . GLY A 1 244 ? -36.068 -1.883 16.723 1.00 75.00 244 GLY A C 1
ATOM 1939 O O . GLY A 1 244 ? -37.178 -1.810 17.257 1.00 75.00 244 GLY A O 1
ATOM 1940 N N . PRO A 1 245 ? -35.749 -2.928 15.931 1.00 78.94 245 PRO A N 1
ATOM 1941 C CA . PRO A 1 245 ? -36.697 -3.982 15.563 1.00 78.94 245 PRO A CA 1
ATOM 1942 C C . PRO A 1 245 ? -37.127 -4.866 16.748 1.00 78.94 245 PRO A C 1
ATOM 1944 O O . PRO A 1 245 ? -36.325 -5.235 17.607 1.00 78.94 245 PRO A O 1
ATOM 1947 N N . ARG A 1 246 ? -38.407 -5.276 16.760 1.00 73.75 246 ARG A N 1
ATOM 1948 C CA . ARG A 1 246 ? -39.035 -6.052 17.857 1.00 73.75 246 ARG A CA 1
ATOM 1949 C C . ARG A 1 246 ? -38.324 -7.376 18.166 1.00 73.75 246 ARG A C 1
ATOM 1951 O O . ARG A 1 246 ? -38.215 -7.758 19.328 1.00 73.75 246 ARG A O 1
ATOM 1958 N N . LEU A 1 247 ? -37.839 -8.066 17.135 1.00 75.12 247 LEU A N 1
ATOM 1959 C CA . LEU A 1 247 ? -37.116 -9.335 17.273 1.00 75.12 247 LEU A CA 1
ATOM 1960 C C . LEU A 1 247 ? -35.823 -9.163 18.078 1.00 75.12 247 LEU A C 1
ATOM 1962 O O . LEU A 1 247 ? -35.531 -9.966 18.963 1.00 75.12 247 LEU A O 1
ATOM 1966 N N . TYR A 1 248 ? -35.098 -8.073 17.824 1.00 81.06 248 TYR A N 1
ATOM 1967 C CA . TYR A 1 248 ? -33.834 -7.785 18.489 1.00 81.06 248 TYR A CA 1
ATOM 1968 C C . TYR A 1 248 ? -34.030 -7.455 19.971 1.00 81.06 248 TYR A C 1
ATOM 1970 O O . TYR A 1 248 ? -33.275 -7.944 20.806 1.00 81.06 248 TYR A O 1
ATOM 1978 N N . LEU A 1 249 ? -35.087 -6.711 20.320 1.00 80.69 249 LEU A N 1
ATOM 1979 C CA . LEU A 1 249 ? -35.442 -6.445 21.718 1.00 80.69 249 LEU A CA 1
ATOM 1980 C C . LEU A 1 249 ? -35.697 -7.746 22.495 1.00 80.69 249 LEU A C 1
ATOM 1982 O O . LEU A 1 249 ? -35.180 -7.920 23.595 1.00 80.69 249 LEU A O 1
ATOM 1986 N N . ASN A 1 250 ? -36.447 -8.683 21.910 1.00 81.44 250 ASN A N 1
ATOM 1987 C CA . ASN A 1 250 ? -36.738 -9.968 22.550 1.00 81.44 250 ASN A CA 1
ATOM 1988 C C . ASN A 1 250 ? -35.481 -10.829 22.732 1.00 81.44 250 ASN A C 1
ATOM 1990 O O . ASN A 1 250 ? -35.318 -11.454 23.780 1.00 81.44 250 ASN A O 1
ATOM 1994 N N . MET A 1 251 ? -34.590 -10.863 21.737 1.00 83.12 251 MET A N 1
ATOM 1995 C CA . MET A 1 251 ? -33.305 -11.560 21.860 1.00 83.12 251 MET A CA 1
ATOM 1996 C C . MET A 1 251 ? -32.428 -10.938 22.949 1.00 83.12 251 MET A C 1
ATOM 1998 O O . MET A 1 251 ? -31.827 -11.660 23.742 1.00 83.12 251 MET A O 1
ATOM 2002 N N . LEU A 1 252 ? -32.382 -9.607 23.017 1.00 82.56 252 LEU A N 1
ATOM 2003 C CA . LEU A 1 252 ? -31.558 -8.899 23.989 1.00 82.56 252 LEU A CA 1
ATOM 2004 C C . LEU A 1 252 ? -32.084 -9.084 25.417 1.00 82.56 252 LEU A C 1
ATOM 2006 O O . LEU A 1 252 ? -31.301 -9.377 26.310 1.00 82.56 252 LEU A O 1
ATOM 2010 N N . LEU A 1 253 ? -33.404 -9.022 25.619 1.00 82.31 253 LEU A N 1
ATOM 2011 C CA . LEU A 1 253 ? -34.033 -9.324 26.910 1.00 82.31 253 LEU A CA 1
ATOM 2012 C C . LEU A 1 253 ? -33.781 -10.774 27.344 1.00 82.31 253 LEU A C 1
ATOM 2014 O O . LEU A 1 253 ? -33.500 -11.010 28.513 1.00 82.31 253 LEU A O 1
ATOM 2018 N N . ARG A 1 254 ? -33.812 -11.744 26.417 1.00 83.31 254 ARG A N 1
ATOM 2019 C CA . ARG A 1 254 ? -33.430 -13.137 26.723 1.00 83.31 254 ARG A CA 1
ATOM 2020 C C . ARG A 1 254 ? -31.977 -13.250 27.179 1.00 83.31 254 ARG A C 1
ATOM 2022 O O . ARG A 1 254 ? -31.725 -13.928 28.168 1.00 83.31 254 ARG A O 1
ATOM 2029 N N . ARG A 1 255 ? -31.045 -12.563 26.508 1.00 83.69 255 ARG A N 1
ATOM 2030 C CA . ARG A 1 255 ? -29.640 -12.509 26.946 1.00 83.69 255 ARG A CA 1
ATOM 2031 C C . ARG A 1 255 ? -29.491 -11.848 28.313 1.00 83.69 255 ARG A C 1
ATOM 2033 O O . ARG A 1 255 ? -28.799 -12.383 29.156 1.00 83.69 255 ARG A O 1
ATOM 2040 N N . MET A 1 256 ? -30.198 -10.750 28.576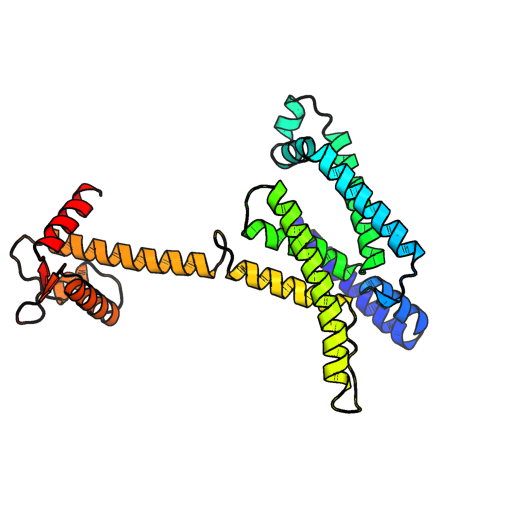 1.00 82.19 256 MET A N 1
ATOM 2041 C CA . MET A 1 256 ? -30.162 -10.086 29.887 1.00 82.19 256 MET A CA 1
ATOM 2042 C C . MET A 1 256 ? -30.737 -10.952 31.018 1.00 82.19 256 MET A C 1
ATOM 2044 O O . MET A 1 256 ? -30.320 -10.800 32.163 1.00 82.19 256 MET A O 1
ATOM 2048 N N . ILE A 1 257 ? -31.675 -11.852 30.709 1.00 84.12 257 ILE A N 1
ATOM 2049 C CA . ILE A 1 257 ? -32.166 -12.861 31.658 1.00 84.12 257 ILE A CA 1
ATOM 2050 C C . ILE A 1 257 ? -31.097 -13.927 31.917 1.00 84.12 257 ILE A C 1
ATOM 2052 O O . ILE A 1 257 ? -30.876 -14.286 33.068 1.00 84.12 257 ILE A O 1
ATOM 2056 N N . GLN A 1 258 ? -30.412 -14.405 30.872 1.00 83.81 258 GLN A N 1
ATOM 2057 C CA . GLN A 1 258 ? -29.303 -15.360 31.009 1.00 83.81 258 GLN A CA 1
ATOM 2058 C C . GLN A 1 258 ? -28.116 -14.769 31.781 1.00 83.81 258 GLN A C 1
ATOM 2060 O O . GLN A 1 258 ? -27.551 -15.447 32.629 1.00 83.81 258 GLN A O 1
ATOM 2065 N N . ASP A 1 259 ? -27.805 -13.491 31.554 1.00 82.44 259 ASP A N 1
ATOM 2066 C CA . ASP A 1 259 ? -26.781 -12.736 32.287 1.00 82.44 259 ASP A CA 1
ATOM 2067 C C . ASP A 1 259 ? -27.202 -12.434 33.745 1.00 82.44 259 ASP A C 1
ATOM 2069 O O . ASP A 1 259 ? -26.450 -11.816 34.497 1.00 82.44 259 ASP A O 1
ATOM 2073 N N . GLY A 1 260 ? -28.420 -12.818 34.153 1.00 82.62 260 GLY A N 1
ATOM 2074 C CA . GLY A 1 260 ? -28.929 -12.628 35.510 1.00 82.62 260 GLY A CA 1
ATOM 2075 C C . GLY A 1 260 ? -29.248 -11.177 35.869 1.00 82.62 260 GLY A C 1
ATOM 2076 O O . GLY A 1 260 ? -29.365 -10.869 37.051 1.00 82.62 260 GLY A O 1
ATOM 2077 N N . LEU A 1 261 ? -29.393 -10.278 34.887 1.00 81.19 261 LEU A N 1
ATOM 2078 C CA . LEU A 1 261 ? -29.638 -8.838 35.088 1.00 81.19 261 LEU A CA 1
ATOM 2079 C C . LEU A 1 261 ? -31.130 -8.485 35.161 1.00 81.19 261 LEU A C 1
ATOM 2081 O O . LEU A 1 261 ? -31.513 -7.472 35.748 1.00 81.19 261 LEU A O 1
ATOM 2085 N N . VAL A 1 262 ? -31.979 -9.298 34.535 1.00 81.81 262 VAL A N 1
ATOM 2086 C CA . VAL A 1 262 ? -33.424 -9.069 34.434 1.00 81.81 262 VAL A CA 1
ATOM 2087 C C . VAL A 1 262 ? -34.155 -10.373 34.731 1.00 81.81 262 VAL A C 1
ATOM 2089 O O . VAL A 1 262 ? -33.805 -11.418 34.196 1.00 81.81 262 VAL A O 1
ATOM 2092 N N . ALA A 1 263 ? -35.199 -10.317 35.551 1.00 80.00 263 ALA A N 1
ATOM 2093 C CA . ALA A 1 263 ? -36.108 -11.425 35.803 1.00 80.00 263 ALA A CA 1
ATOM 2094 C C . ALA A 1 263 ? -37.404 -11.247 35.000 1.00 80.00 263 ALA A C 1
ATOM 2096 O O . ALA A 1 263 ? -37.881 -10.131 34.770 1.00 80.00 263 ALA A O 1
ATOM 2097 N N . LYS A 1 264 ? -37.985 -12.363 34.554 1.00 78.62 264 LYS A N 1
ATOM 2098 C CA . LYS A 1 264 ? -39.251 -12.382 33.815 1.00 78.62 264 LYS A CA 1
ATOM 2099 C C . LYS A 1 264 ? -40.389 -12.774 34.759 1.00 78.62 264 LYS A C 1
ATOM 2101 O O . LYS A 1 264 ? -40.381 -13.871 35.301 1.00 78.62 264 LYS A O 1
ATOM 2106 N N . GLY A 1 265 ? -41.373 -11.893 34.921 1.00 73.00 265 GLY A N 1
ATOM 2107 C CA . GLY A 1 265 ? -42.613 -12.170 35.654 1.00 73.00 265 GLY A CA 1
ATOM 2108 C C . GLY A 1 265 ? -43.718 -12.770 34.771 1.00 73.00 265 GLY A C 1
ATOM 2109 O O . GLY A 1 265 ? -43.585 -12.850 33.543 1.00 73.00 265 GLY A O 1
ATOM 2110 N N . CYS A 1 266 ? -44.839 -13.158 35.387 1.00 61.09 266 CYS A N 1
ATOM 2111 C CA . CYS A 1 266 ? -46.044 -13.592 34.671 1.00 61.09 266 CYS A CA 1
ATOM 2112 C C . CYS A 1 266 ? -46.576 -12.471 33.757 1.00 61.09 266 CYS A C 1
ATOM 2114 O O . CYS A 1 266 ? -46.733 -11.338 34.198 1.00 61.09 266 CYS A O 1
ATOM 2116 N N . GLY A 1 267 ? -46.850 -12.781 32.481 1.00 63.94 267 GLY A N 1
ATOM 2117 C CA . GLY A 1 267 ? -47.484 -11.838 31.542 1.00 63.94 267 GLY A CA 1
ATOM 2118 C C . GLY A 1 267 ? -46.554 -10.930 30.714 1.00 63.94 267 GLY A C 1
ATOM 2119 O O . GLY A 1 267 ? -46.931 -9.808 30.400 1.00 63.94 267 GLY A O 1
ATOM 2120 N N . ARG A 1 268 ? -45.348 -11.381 30.317 1.00 73.56 268 ARG A N 1
ATOM 2121 C CA . ARG A 1 268 ? -44.350 -10.567 29.556 1.00 73.56 268 ARG A CA 1
ATOM 2122 C C . ARG A 1 268 ? -43.933 -9.269 30.275 1.00 73.56 268 ARG A C 1
ATOM 2124 O O . ARG A 1 268 ? -43.553 -8.287 29.631 1.00 73.56 268 ARG A O 1
ATOM 2131 N N . THR A 1 269 ? -43.964 -9.283 31.601 1.00 78.44 269 THR A N 1
ATOM 2132 C CA . THR A 1 269 ? -43.409 -8.217 32.433 1.00 78.44 269 THR A CA 1
ATOM 2133 C C . THR A 1 269 ? -41.981 -8.542 32.847 1.00 78.44 269 THR A C 1
ATOM 2135 O O . THR A 1 269 ? -41.683 -9.700 33.150 1.00 78.44 269 THR A O 1
ATOM 2138 N N . TYR A 1 270 ? -41.120 -7.534 32.909 1.00 80.94 270 TYR A N 1
ATOM 2139 C CA . TYR A 1 270 ? -39.719 -7.673 33.295 1.00 80.94 270 TYR A CA 1
ATOM 2140 C C . TYR A 1 270 ? -39.417 -6.827 34.535 1.00 80.94 270 TYR A C 1
ATOM 2142 O O . TYR A 1 270 ? -39.955 -5.729 34.684 1.00 80.94 270 TYR A O 1
ATOM 2150 N N . THR A 1 271 ? -38.565 -7.347 35.417 1.00 81.50 271 THR A N 1
ATOM 2151 C CA . THR A 1 271 ? -38.085 -6.673 36.635 1.00 81.50 271 THR A CA 1
ATOM 2152 C C . THR A 1 271 ? -36.571 -6.783 36.726 1.00 81.50 271 THR A C 1
ATOM 2154 O O . THR A 1 271 ? -35.987 -7.745 36.233 1.00 81.50 271 THR A O 1
ATOM 2157 N N . LEU A 1 272 ? -35.914 -5.811 37.352 1.00 80.88 272 LEU A N 1
ATOM 2158 C CA . LEU A 1 272 ? -34.476 -5.892 37.616 1.00 80.88 272 LEU A CA 1
ATOM 2159 C C . LEU A 1 272 ? -34.193 -6.906 38.731 1.00 80.88 272 LEU A C 1
ATOM 2161 O O . LEU A 1 272 ? -34.924 -6.974 39.716 1.00 80.88 272 LEU A O 1
ATOM 2165 N N . THR A 1 273 ? -33.122 -7.679 38.576 1.00 83.00 273 THR A N 1
ATOM 2166 C CA . THR A 1 273 ? -32.537 -8.483 39.663 1.00 83.00 273 THR A CA 1
ATOM 2167 C C . THR A 1 273 ? -31.618 -7.614 40.527 1.00 83.00 273 THR A C 1
ATOM 2169 O O . THR A 1 273 ? -31.284 -6.490 40.149 1.00 83.00 273 THR A O 1
ATOM 2172 N N . ASP A 1 274 ? -31.139 -8.117 41.667 1.00 79.56 274 ASP A N 1
ATOM 2173 C CA . ASP A 1 274 ? -30.179 -7.384 42.515 1.00 79.56 274 ASP A CA 1
ATOM 2174 C C . ASP A 1 274 ? -28.866 -7.058 41.789 1.00 79.56 274 ASP A C 1
ATOM 2176 O O . ASP A 1 274 ? -28.326 -5.957 41.929 1.00 79.56 274 ASP A O 1
ATOM 2180 N N . ALA A 1 275 ? -28.387 -7.974 40.941 1.00 81.31 275 ALA A N 1
ATOM 2181 C CA . ALA A 1 275 ? -27.226 -7.747 40.082 1.00 81.31 275 ALA A CA 1
ATOM 2182 C C . ALA A 1 275 ? -27.500 -6.650 39.036 1.00 81.31 275 ALA A C 1
ATOM 2184 O O . ALA A 1 275 ? -26.705 -5.718 38.883 1.00 81.31 275 ALA A O 1
ATOM 2185 N N . GLY A 1 276 ? -28.665 -6.701 38.379 1.00 80.06 276 GLY A N 1
ATOM 2186 C CA . GLY A 1 276 ? -29.107 -5.665 37.445 1.00 80.06 276 GLY A CA 1
ATOM 2187 C C . GLY A 1 276 ? -29.274 -4.298 38.107 1.00 80.06 276 GLY A C 1
ATOM 2188 O O . GLY A 1 276 ? -28.926 -3.283 37.509 1.00 80.06 276 GLY A O 1
ATOM 2189 N N . ARG A 1 277 ? -29.739 -4.248 39.360 1.00 80.19 277 ARG A N 1
ATOM 2190 C CA . ARG A 1 277 ? -29.883 -3.004 40.134 1.00 80.19 277 ARG A CA 1
ATOM 2191 C C . ARG A 1 277 ? -28.545 -2.328 40.393 1.00 80.19 277 ARG A C 1
ATOM 2193 O O . ARG A 1 277 ? -28.402 -1.142 40.093 1.00 80.19 277 ARG A O 1
ATOM 2200 N N . ARG A 1 278 ? -27.557 -3.076 40.896 1.00 80.81 278 ARG A N 1
ATOM 2201 C CA . ARG A 1 278 ? -26.201 -2.550 41.139 1.00 80.81 278 ARG A CA 1
ATOM 2202 C C . ARG A 1 278 ? -25.590 -1.998 39.855 1.00 80.81 278 ARG A C 1
ATOM 2204 O O . ARG A 1 278 ? -25.049 -0.894 39.854 1.00 80.81 278 ARG A O 1
ATOM 2211 N N . GLN A 1 279 ? -25.742 -2.727 38.750 1.00 81.19 279 GLN A N 1
ATOM 2212 C CA . GLN A 1 279 ? -25.212 -2.305 37.459 1.00 81.19 279 GLN A CA 1
ATOM 2213 C C . GLN A 1 279 ? -25.970 -1.100 36.881 1.00 81.19 279 GLN A C 1
ATOM 2215 O O . GLN A 1 279 ? -25.342 -0.173 36.380 1.00 81.19 279 GLN A O 1
ATOM 2220 N N . GLY A 1 280 ? -27.297 -1.054 37.002 1.00 79.44 280 GLY A N 1
ATOM 2221 C CA . GLY A 1 280 ? -28.119 0.080 36.571 1.00 79.44 280 GLY A CA 1
ATOM 2222 C C . GLY A 1 280 ? -27.795 1.362 37.334 1.00 79.44 280 GLY A C 1
ATOM 2223 O O . GLY A 1 280 ? -27.548 2.392 36.710 1.00 79.44 280 GLY A O 1
ATOM 2224 N N . ALA A 1 281 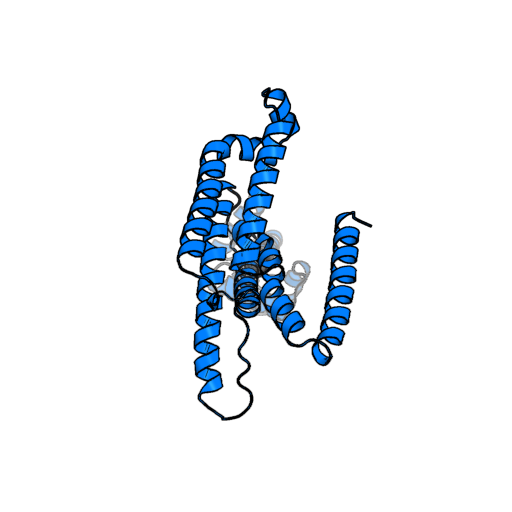? -27.700 1.282 38.664 1.00 80.62 281 ALA A N 1
ATOM 2225 C CA . ALA A 1 281 ? -27.315 2.407 39.516 1.00 80.62 281 ALA A CA 1
ATOM 2226 C C . ALA A 1 281 ? -25.898 2.911 39.196 1.00 80.62 281 ALA A C 1
ATOM 2228 O O . ALA A 1 281 ? -25.672 4.117 39.124 1.00 80.62 281 ALA A O 1
ATOM 2229 N N . HIS A 1 282 ? -24.956 1.998 38.945 1.00 82.06 282 HIS A N 1
ATOM 2230 C CA . HIS A 1 282 ? -23.597 2.345 38.533 1.00 82.06 282 HIS A CA 1
ATOM 2231 C C . HIS A 1 282 ? -23.571 3.092 37.188 1.00 82.06 282 HIS A C 1
ATOM 2233 O O . HIS A 1 282 ? -22.917 4.124 37.067 1.00 82.06 282 HIS A O 1
ATOM 2239 N N . ILE A 1 283 ? -24.322 2.625 36.184 1.00 83.00 283 ILE A N 1
ATOM 2240 C CA . ILE A 1 283 ? -24.375 3.271 34.862 1.00 83.00 283 ILE A CA 1
ATOM 2241 C C . ILE A 1 283 ? -25.069 4.647 34.938 1.00 83.00 283 ILE A C 1
ATOM 2243 O O . ILE A 1 283 ? -24.660 5.562 34.225 1.00 83.00 283 ILE A O 1
ATOM 2247 N N . VAL A 1 284 ? -26.100 4.812 35.778 1.00 80.12 284 VAL A N 1
ATOM 2248 C CA . VAL A 1 284 ? -26.777 6.110 35.991 1.00 80.12 284 VAL A CA 1
ATOM 2249 C C . VAL A 1 284 ? -25.893 7.103 36.746 1.00 80.12 284 VAL A C 1
ATOM 2251 O O . VAL A 1 284 ? -25.974 8.285 36.468 1.00 80.12 284 VAL A O 1
ATOM 2254 N N . ARG A 1 285 ? -25.032 6.661 37.669 1.00 79.06 285 ARG A N 1
ATOM 2255 C CA . ARG A 1 285 ? -24.085 7.563 38.356 1.00 79.06 285 ARG A CA 1
ATOM 2256 C C . ARG A 1 285 ? -22.932 8.034 37.466 1.00 79.06 285 ARG A C 1
ATOM 2258 O O . ARG A 1 285 ? -22.355 9.077 37.737 1.00 79.06 285 ARG A O 1
ATOM 2265 N N . LEU A 1 286 ? -22.574 7.252 36.448 1.00 76.12 286 LEU A N 1
ATOM 2266 C CA . LEU A 1 286 ? -21.485 7.553 35.512 1.00 76.12 286 LEU A CA 1
ATOM 2267 C C . LEU A 1 286 ? -21.894 8.444 34.326 1.00 76.12 286 LEU A C 1
ATOM 2269 O O . LEU A 1 286 ? -21.016 8.852 33.570 1.00 76.12 286 LEU A O 1
ATOM 2273 N N . HIS A 1 287 ? -23.192 8.675 34.112 1.00 61.91 287 HIS A N 1
ATOM 2274 C CA . HIS A 1 287 ? -23.742 9.465 33.003 1.00 61.91 287 HIS A CA 1
ATOM 2275 C C . HIS A 1 287 ? -24.631 10.582 33.527 1.00 61.91 287 HIS A C 1
ATOM 2277 O O . HIS A 1 287 ? -24.505 11.702 32.997 1.00 61.91 287 HIS A O 1
#

Sequence (287 aa):
VRYDSALCFVLASFFGIGITMASRVQFTHTALYRQIQIYLYGQAATMRDFHILLYLGMALLVIISISLTYRRLQILLLDREFAHTLGMRTRTLNTFFFLLIVLAIIVGIRCVGVVLMSAMLIAPAATARQFTHRLWQVMILAGFVGMLSGFLGNYLSVELARSWSGADGGRGFALPTGPSVVLTGSALCFLALLFAPERGLVVRYLRILIFRQRCVRENLLKALWRVGEYRRVPATELRRYYSGPRLYLNMLLRRMIQDGLVAKGCGRTYTLTDAGRRQGAHIVRLH

Foldseek 3Di:
DPPVVVVVVVVVVVVVVVVVVLVVCCVVPVPVNVVLCCLAFNALPVDDPVLVVVLVVLVVVLVVVCVVCVVVVVCCVPDVVVSVVVVHPSVVVVVVVVVSVVSNQVSCSNNGHNNLSVLLVPLLLLLQVLQDDDPVSSVVSSVVLSVCLLVVLQVCLVVVLVVVVPPDDDDSPSPHSRVSSSVSSVVSSVVSCQPRCRRHPPNVVVVVVVVVLVVLLLQLLLVLVVVDQPDFAAPVNSVVSPDDDPVVSVVSVVVCVVVVQWDADPPRTIHGDPVSNVVNVVSVVVD